Protein AF-A0A9P8L6G7-F1 (afdb_monomer_lite)

Structure (mmCIF, N/CA/C/O backbone):
data_AF-A0A9P8L6G7-F1
#
_entry.id   AF-A0A9P8L6G7-F1
#
loop_
_atom_site.group_PDB
_atom_site.id
_atom_site.type_symbol
_atom_site.label_atom_id
_atom_site.label_alt_id
_atom_site.label_comp_id
_atom_site.label_asym_id
_atom_site.label_entity_id
_atom_site.label_seq_id
_atom_site.pdbx_PDB_ins_code
_atom_site.Cartn_x
_atom_site.Cartn_y
_atom_site.Cartn_z
_atom_site.occupancy
_atom_site.B_iso_or_equiv
_atom_site.auth_seq_id
_atom_site.auth_comp_id
_atom_site.auth_asym_id
_atom_site.auth_atom_id
_atom_site.pdbx_PDB_model_num
ATOM 1 N N . MET A 1 1 ? -103.963 1.312 7.324 1.00 36.97 1 MET A N 1
ATOM 2 C CA . MET A 1 1 ? -102.546 1.542 6.967 1.00 36.97 1 MET A CA 1
ATOM 3 C C . MET A 1 1 ? -101.985 2.603 7.900 1.00 36.97 1 MET A C 1
ATOM 5 O O . MET A 1 1 ? -102.561 3.677 7.982 1.00 36.97 1 MET A O 1
ATOM 9 N N . GLY A 1 2 ? -100.971 2.253 8.694 1.00 46.62 2 GLY A N 1
ATOM 10 C CA . GLY A 1 2 ? -100.508 3.056 9.827 1.00 46.62 2 GLY A CA 1
ATOM 11 C C . GLY A 1 2 ? -99.567 4.200 9.447 1.00 46.62 2 GLY A C 1
ATOM 12 O O . GLY A 1 2 ? -98.755 4.072 8.536 1.00 46.62 2 GLY A O 1
ATOM 13 N N . ARG A 1 3 ? -99.635 5.296 10.207 1.00 38.59 3 ARG A N 1
ATOM 14 C CA . ARG A 1 3 ? -98.565 6.294 10.308 1.00 38.59 3 ARG A CA 1
ATOM 15 C C . ARG A 1 3 ? -98.260 6.487 11.789 1.00 38.59 3 ARG A C 1
ATOM 17 O O . ARG A 1 3 ? -99.018 7.130 12.502 1.00 38.59 3 ARG A O 1
ATOM 24 N N . ARG A 1 4 ? -97.184 5.850 12.258 1.00 48.31 4 ARG A N 1
ATOM 25 C CA . ARG A 1 4 ? -96.592 6.122 13.571 1.00 48.31 4 ARG A CA 1
ATOM 26 C C . ARG A 1 4 ? -95.861 7.456 13.463 1.00 48.31 4 ARG A C 1
ATOM 28 O O . ARG A 1 4 ? -94.852 7.541 12.770 1.00 48.31 4 ARG A O 1
ATOM 35 N N . THR A 1 5 ? -96.384 8.489 14.106 1.00 49.84 5 THR A N 1
ATOM 36 C CA . THR A 1 5 ? -95.676 9.753 14.314 1.00 49.84 5 THR A CA 1
ATOM 37 C C . THR A 1 5 ? -94.594 9.495 15.359 1.00 49.84 5 THR A C 1
ATOM 39 O O . THR A 1 5 ? -94.899 9.288 16.530 1.00 49.84 5 THR A O 1
ATOM 42 N N . ILE A 1 6 ? -93.334 9.415 14.931 1.00 55.31 6 ILE A N 1
ATOM 43 C CA . ILE A 1 6 ? -92.196 9.336 15.849 1.00 55.31 6 ILE A CA 1
ATOM 44 C C . ILE A 1 6 ? -91.962 10.752 16.370 1.00 55.31 6 ILE A C 1
ATOM 46 O O . ILE A 1 6 ? -91.638 11.658 15.604 1.00 55.31 6 ILE A O 1
ATOM 50 N N . GLN A 1 7 ? -92.179 10.943 17.665 1.00 48.59 7 GLN A N 1
ATOM 51 C CA . GLN A 1 7 ? -91.856 12.174 18.371 1.00 48.59 7 GLN A CA 1
ATOM 52 C C . GLN A 1 7 ? -90.335 12.182 18.585 1.00 48.59 7 GLN A C 1
ATOM 54 O O . GLN A 1 7 ? -89.812 11.386 19.358 1.00 48.59 7 GLN A O 1
ATOM 59 N N . VAL A 1 8 ? -89.615 13.001 17.817 1.00 58.97 8 VAL A N 1
ATOM 60 C CA . VAL A 1 8 ? -88.153 13.120 17.912 1.00 58.97 8 VAL A CA 1
ATOM 61 C C . VAL A 1 8 ? -87.831 14.235 18.904 1.00 58.97 8 VAL A C 1
ATOM 63 O O . VAL A 1 8 ? -88.147 15.397 18.652 1.00 58.97 8 VAL A O 1
ATOM 66 N N . GLU A 1 9 ? -87.227 13.887 20.040 1.00 61.25 9 GLU A N 1
ATOM 67 C CA . GLU A 1 9 ? -86.633 14.859 20.961 1.00 61.25 9 GLU A CA 1
ATOM 68 C C . GLU A 1 9 ? -85.362 15.437 20.330 1.00 61.25 9 GLU A C 1
ATOM 70 O O . GLU A 1 9 ? -84.394 14.724 20.062 1.00 61.25 9 GLU A O 1
ATOM 75 N N . TRP A 1 10 ? -85.361 16.741 20.063 1.00 70.69 10 TRP A N 1
ATOM 76 C CA . TRP A 1 10 ? -84.192 17.429 19.525 1.00 70.69 10 TRP A CA 1
ATOM 77 C C . TRP A 1 10 ? -83.196 17.717 20.648 1.00 70.69 10 TRP A C 1
ATOM 79 O O . TRP A 1 10 ? -83.501 18.454 21.585 1.00 70.69 10 TRP A O 1
ATOM 89 N N . LYS A 1 11 ? -81.985 17.166 20.539 1.00 72.19 11 LYS A N 1
ATOM 90 C CA . LYS A 1 11 ? -80.870 17.451 21.448 1.00 72.19 11 LYS A CA 1
ATOM 91 C C . LYS A 1 11 ? -79.890 18.410 20.773 1.00 72.19 11 LYS A C 1
ATOM 93 O O . LYS A 1 11 ? -79.403 18.126 19.682 1.00 72.19 11 LYS A O 1
ATOM 98 N N . VAL A 1 12 ? -79.577 19.529 21.426 1.00 73.31 12 VAL A N 1
ATOM 99 C CA . VAL A 1 12 ? -78.527 20.453 20.968 1.00 73.31 12 VAL A CA 1
ATOM 100 C C . VAL A 1 12 ? -77.164 19.835 21.288 1.00 73.31 12 VAL A C 1
ATOM 102 O O . VAL A 1 12 ? -76.881 19.529 22.446 1.00 73.31 12 VAL A O 1
ATOM 105 N N . VAL A 1 13 ? -76.330 19.625 20.267 1.00 74.75 13 VAL A N 1
ATOM 106 C CA . VAL A 1 13 ? -74.994 19.022 20.391 1.00 74.75 13 VAL A CA 1
ATOM 107 C C . VAL A 1 13 ? -73.951 19.861 19.658 1.00 74.75 13 VAL A C 1
ATOM 109 O O . VAL A 1 13 ? -74.255 20.505 18.655 1.00 74.75 13 VAL A O 1
ATOM 112 N N . TRP A 1 14 ? -72.713 19.843 20.149 1.00 72.69 14 TRP A N 1
ATOM 113 C CA . TRP A 1 14 ? -71.581 20.445 19.449 1.00 72.69 14 TRP A CA 1
ATOM 114 C C . TRP A 1 14 ? -71.096 19.495 18.350 1.00 72.69 14 TRP A C 1
ATOM 116 O O . TRP A 1 14 ? -70.876 18.308 18.597 1.00 72.69 14 TRP A O 1
ATOM 126 N N . CYS A 1 15 ? -70.924 20.008 17.135 1.00 75.25 15 CYS A N 1
ATOM 127 C CA . CYS A 1 15 ? -70.493 19.229 15.977 1.00 75.25 15 CYS A CA 1
ATOM 128 C C . CYS A 1 15 ? -69.288 19.874 15.289 1.00 75.25 15 CYS A C 1
ATOM 130 O O . CYS A 1 15 ? -69.154 21.098 15.267 1.00 75.25 15 CYS A O 1
ATOM 132 N N . GLN A 1 16 ? -68.435 19.046 14.689 1.00 74.38 16 GLN A N 1
ATOM 133 C CA . GLN A 1 16 ? -67.295 19.481 13.883 1.00 74.38 16 GLN A CA 1
ATOM 134 C C . GLN A 1 16 ? -67.325 18.777 12.524 1.00 74.38 16 GLN A C 1
ATOM 136 O O . GLN A 1 16 ? -67.929 17.715 12.370 1.00 74.38 16 GLN A O 1
ATOM 141 N N . GLN A 1 17 ? -66.700 19.397 11.527 1.00 73.44 17 GLN A N 1
ATOM 142 C CA . GLN A 1 17 ? -66.633 18.899 10.159 1.00 73.44 17 GLN A CA 1
ATOM 143 C C . GLN A 1 17 ? -65.167 18.729 9.761 1.00 73.44 17 GLN A C 1
ATOM 145 O O . GLN A 1 17 ? -64.373 19.656 9.922 1.00 73.44 17 GLN A O 1
ATOM 150 N N . PHE A 1 18 ? -64.824 17.574 9.192 1.00 54.09 18 PHE A N 1
ATOM 151 C CA . PHE A 1 18 ? -63.582 17.408 8.442 1.00 54.09 18 PHE A CA 1
ATOM 152 C C . PHE A 1 18 ? -63.912 17.483 6.944 1.00 54.09 18 PHE A C 1
ATOM 154 O O . PHE A 1 18 ? -64.847 16.833 6.481 1.00 54.09 18 PHE A O 1
ATOM 161 N N . PHE A 1 19 ? -63.143 18.297 6.211 1.00 57.72 19 PHE A N 1
ATOM 162 C CA . PHE A 1 19 ? -63.191 18.539 4.757 1.00 57.72 19 PHE A CA 1
ATOM 163 C C . PHE A 1 19 ? -64.305 19.460 4.223 1.00 57.72 19 PHE A C 1
ATOM 165 O O . PHE A 1 19 ? -65.484 19.334 4.546 1.00 57.72 19 PHE A O 1
ATOM 172 N N . THR A 1 20 ? -63.936 20.369 3.315 1.00 61.81 20 THR A N 1
ATOM 173 C CA . THR A 1 20 ? -64.832 21.282 2.585 1.00 61.81 20 THR A CA 1
ATOM 174 C C . THR A 1 20 ? -65.100 20.759 1.165 1.00 61.81 20 THR A C 1
ATOM 176 O O . THR A 1 20 ? -64.634 21.315 0.181 1.00 61.81 20 THR A O 1
ATOM 179 N N . GLY A 1 21 ? -65.866 19.669 1.031 1.00 66.62 21 GLY A N 1
ATOM 180 C CA . GLY A 1 21 ? -66.134 19.024 -0.271 1.00 66.62 21 GLY A CA 1
ATOM 181 C C . GLY A 1 21 ? -67.432 18.213 -0.309 1.00 66.62 21 GLY A C 1
ATOM 182 O O . GLY A 1 21 ? -68.277 18.397 0.562 1.00 66.62 21 GLY A O 1
ATOM 183 N N . VAL A 1 22 ? -67.617 17.352 -1.315 1.00 55.81 22 VAL A N 1
ATOM 184 C CA . VAL A 1 22 ? -68.776 16.439 -1.440 1.00 55.81 22 VAL A CA 1
ATOM 185 C C . VAL A 1 22 ? -68.514 15.189 -0.584 1.00 55.81 22 VAL A C 1
ATOM 187 O O . VAL A 1 22 ? -67.433 14.619 -0.678 1.00 55.81 22 VAL A O 1
ATOM 190 N N . GLY A 1 23 ? -69.463 14.790 0.276 1.00 58.91 23 GLY A N 1
ATOM 191 C CA . GLY A 1 23 ? -69.272 13.731 1.293 1.00 58.91 23 GLY A CA 1
ATOM 192 C C . GLY A 1 23 ? -69.206 14.235 2.745 1.00 58.91 23 GLY A C 1
ATOM 193 O O . GLY A 1 23 ? -68.555 13.625 3.592 1.00 58.91 23 GLY A O 1
ATOM 194 N N . ARG A 1 24 ? -69.855 15.371 3.038 1.00 65.38 24 ARG A N 1
ATOM 195 C CA . ARG A 1 24 ? -69.839 16.011 4.363 1.00 65.38 24 ARG A CA 1
ATOM 196 C C . ARG A 1 24 ? -70.663 15.208 5.356 1.00 65.38 24 ARG A C 1
ATOM 198 O O . ARG A 1 24 ? -71.853 14.996 5.139 1.00 65.38 24 ARG A O 1
ATOM 205 N N . HIS A 1 25 ? -70.038 14.851 6.467 1.00 63.41 25 HIS A N 1
ATOM 206 C CA . HIS A 1 25 ? -70.710 14.236 7.599 1.00 63.41 25 HIS A CA 1
ATOM 207 C C . HIS A 1 25 ? -70.396 15.058 8.845 1.00 63.41 25 HIS A C 1
ATOM 209 O O . HIS A 1 25 ? -69.232 15.334 9.139 1.00 63.41 25 HIS A O 1
ATOM 215 N N . PHE A 1 26 ? -71.445 15.472 9.551 1.00 72.19 26 PHE A N 1
ATOM 216 C CA . PHE A 1 26 ? -71.321 16.060 10.877 1.00 72.19 26 PHE A CA 1
ATOM 217 C C . PHE A 1 26 ? -71.316 14.928 11.892 1.00 72.19 26 PHE A C 1
ATOM 219 O O . PHE A 1 26 ? -72.164 14.037 11.831 1.00 72.19 26 PHE A O 1
ATOM 226 N N . PHE A 1 27 ? -70.379 14.969 12.827 1.00 76.19 27 PHE A N 1
ATOM 227 C CA . PHE A 1 27 ? -70.360 14.052 13.957 1.00 76.19 27 PHE A CA 1
ATOM 228 C C . PHE A 1 27 ? -70.359 14.843 15.263 1.00 76.19 27 PHE A C 1
ATOM 230 O O . PHE A 1 27 ? -69.850 15.966 15.337 1.00 76.19 27 PHE A O 1
ATOM 237 N N . GLU A 1 28 ? -70.985 14.260 16.283 1.00 77.69 28 GLU A N 1
ATOM 238 C CA . GLU A 1 28 ? -71.052 14.824 17.630 1.00 77.69 28 GLU A CA 1
ATOM 239 C C . GLU A 1 28 ? -69.651 14.803 18.251 1.00 77.69 28 GLU A C 1
ATOM 241 O O . GLU A 1 28 ? -69.041 13.744 18.418 1.00 77.69 28 GLU A O 1
ATOM 246 N N . VAL A 1 29 ? -69.138 15.981 18.606 1.00 72.19 29 VAL A N 1
ATOM 247 C CA . VAL A 1 29 ? -67.891 16.101 19.358 1.00 72.19 29 VAL A CA 1
ATOM 248 C C . VAL A 1 29 ? -68.247 16.018 20.831 1.00 72.19 29 VAL A C 1
ATOM 250 O O . VAL A 1 29 ? -68.750 16.971 21.428 1.00 72.19 29 VAL A O 1
ATOM 253 N N . ARG A 1 30 ? -67.979 14.863 21.443 1.00 67.75 30 ARG A N 1
ATOM 254 C CA . ARG A 1 30 ? -67.968 14.767 22.901 1.00 67.75 30 ARG A CA 1
ATOM 255 C C . ARG A 1 30 ? -66.809 15.622 23.392 1.00 67.75 30 ARG A C 1
ATOM 257 O O . ARG A 1 30 ? -65.658 15.317 23.089 1.00 67.75 30 ARG A O 1
ATOM 264 N N . GLN A 1 31 ? -67.094 16.681 24.147 1.00 58.78 31 GLN A N 1
ATOM 265 C CA . GLN A 1 31 ? -66.057 17.280 24.975 1.00 58.78 31 GLN A CA 1
ATOM 266 C C . GLN A 1 31 ? -65.580 16.175 25.908 1.00 58.78 31 GLN A C 1
ATOM 268 O O . GLN A 1 31 ? -66.333 15.700 26.761 1.00 58.78 31 GLN A O 1
ATOM 273 N N . THR A 1 32 ? -64.346 15.719 25.714 1.00 51.53 32 THR A N 1
ATOM 274 C CA . THR A 1 32 ? -63.638 15.004 26.761 1.00 51.53 32 THR A CA 1
ATOM 275 C C . THR A 1 32 ? -63.631 15.981 27.920 1.00 51.53 32 THR A C 1
ATOM 277 O O . THR A 1 32 ? -62.893 16.964 27.884 1.00 51.53 32 THR A O 1
ATOM 280 N N . ASN A 1 33 ? -64.504 15.767 28.911 1.00 51.62 33 ASN A N 1
ATOM 281 C CA . ASN A 1 33 ? -64.255 16.294 30.239 1.00 51.62 33 ASN A CA 1
ATOM 282 C C . ASN A 1 33 ? -62.834 15.836 30.517 1.00 51.62 33 ASN A C 1
ATOM 284 O O . ASN A 1 33 ? -62.595 14.637 30.675 1.00 51.62 33 ASN A O 1
ATOM 288 N N . GLN A 1 34 ? -61.889 16.769 30.440 1.00 45.84 34 GLN A N 1
ATOM 289 C CA . GLN A 1 34 ? -60.553 16.559 30.935 1.00 45.84 34 GLN A CA 1
ATOM 290 C C . GLN A 1 34 ? -60.757 16.367 32.433 1.00 45.84 34 GLN A C 1
ATOM 292 O O . GLN A 1 34 ? -60.656 17.297 33.222 1.00 45.84 34 GLN A O 1
ATOM 297 N N . GLN A 1 35 ? -61.108 15.144 32.833 1.00 44.78 35 GLN A N 1
ATOM 298 C CA . GLN A 1 35 ? -60.628 14.621 34.083 1.00 44.78 35 GLN A CA 1
ATOM 299 C C . GLN A 1 35 ? -59.124 14.630 33.883 1.00 44.78 35 GLN A C 1
ATOM 301 O O . GLN A 1 35 ? -58.544 13.722 33.289 1.00 44.78 35 GLN A O 1
ATOM 306 N N . THR A 1 36 ? -58.519 15.751 34.260 1.00 43.56 36 THR A N 1
ATOM 307 C CA . THR A 1 36 ? -57.105 15.862 34.535 1.00 43.56 36 THR A CA 1
ATOM 308 C C . THR A 1 36 ? -56.853 14.791 35.578 1.00 43.56 36 THR A C 1
ATOM 310 O O . THR A 1 36 ? -57.027 15.003 36.775 1.00 43.56 36 THR A O 1
ATOM 313 N N . ILE A 1 37 ? -56.515 13.589 35.114 1.00 50.50 37 ILE A N 1
ATOM 314 C CA . ILE A 1 37 ? -55.799 12.634 35.933 1.00 50.50 37 ILE A CA 1
ATOM 315 C C . ILE A 1 37 ? -54.531 13.405 36.271 1.00 50.50 37 ILE A C 1
ATOM 317 O O . ILE A 1 37 ? -53.667 13.601 35.415 1.00 50.50 37 ILE A O 1
ATOM 321 N N . GLN A 1 38 ? -54.493 13.973 37.475 1.00 48.88 38 GLN A N 1
ATOM 322 C CA . GLN A 1 38 ? -53.310 14.606 38.029 1.00 48.88 38 GLN A CA 1
ATOM 323 C C . GLN A 1 38 ? -52.311 13.480 38.259 1.00 48.88 38 GLN A C 1
ATOM 325 O O . GLN A 1 38 ? -52.205 12.919 39.345 1.00 48.88 38 GLN A O 1
ATOM 330 N N . ILE A 1 39 ? -51.626 13.087 37.189 1.00 52.50 39 ILE A N 1
ATOM 331 C CA . ILE A 1 39 ? -50.420 12.290 37.295 1.00 52.50 39 ILE A CA 1
ATOM 332 C C . ILE A 1 39 ? -49.435 13.204 38.033 1.00 52.50 39 ILE A C 1
ATOM 334 O O . ILE A 1 39 ? -49.206 14.327 37.568 1.00 52.50 39 ILE A O 1
ATOM 338 N N . PRO A 1 40 ? -48.908 12.799 39.201 1.00 58.53 40 PRO A N 1
ATOM 339 C CA . PRO A 1 40 ? -47.944 13.609 39.930 1.00 58.53 40 PRO A CA 1
ATOM 340 C C . PRO A 1 40 ? -46.809 14.021 38.987 1.00 58.53 40 PRO A C 1
ATOM 342 O O . PRO A 1 40 ? -46.295 13.184 38.247 1.00 58.53 40 PRO A O 1
ATOM 345 N N . ALA A 1 41 ? -46.398 15.292 39.005 1.00 59.25 41 ALA A N 1
ATOM 346 C CA . ALA A 1 41 ? -45.335 15.802 38.126 1.00 59.25 41 ALA A CA 1
ATOM 347 C C . ALA A 1 41 ? -44.042 14.954 38.193 1.00 59.25 41 ALA A C 1
ATOM 349 O O . ALA A 1 41 ? -43.312 14.827 37.209 1.00 59.25 41 ALA A O 1
ATOM 350 N N . ASP A 1 42 ? -43.804 14.306 39.336 1.00 65.69 42 ASP A N 1
ATOM 351 C CA . ASP A 1 42 ? -42.709 13.364 39.573 1.00 65.69 42 ASP A CA 1
ATOM 352 C C . ASP A 1 42 ? -42.817 12.092 38.699 1.00 65.69 42 ASP A C 1
ATOM 354 O O . ASP A 1 42 ? -41.826 11.613 38.155 1.00 65.69 42 ASP A O 1
ATOM 358 N N . THR A 1 43 ? -44.022 11.567 38.454 1.00 66.50 43 THR A N 1
ATOM 359 C CA . THR A 1 43 ? -44.222 10.367 37.621 1.00 66.50 43 THR A CA 1
ATOM 360 C C . THR A 1 43 ? -43.955 10.649 36.144 1.00 66.50 43 THR A C 1
ATOM 362 O O . THR A 1 43 ? -43.295 9.855 35.476 1.00 66.50 43 THR A O 1
ATOM 365 N N . THR A 1 44 ? -44.397 11.801 35.637 1.00 72.81 44 THR A N 1
ATOM 366 C CA . THR A 1 44 ? -44.143 12.234 34.253 1.00 72.81 44 THR A CA 1
ATOM 367 C C . THR A 1 44 ? -42.656 12.495 34.021 1.00 72.81 44 THR A C 1
ATOM 369 O O . THR A 1 44 ? -42.106 12.088 33.000 1.00 72.81 44 THR A O 1
ATOM 372 N N . THR A 1 45 ? -41.981 13.102 35.001 1.00 75.75 45 THR A N 1
ATOM 373 C CA . THR A 1 45 ? -40.534 13.366 34.947 1.00 75.75 45 THR A CA 1
ATOM 374 C C . THR A 1 45 ? -39.730 12.065 34.956 1.00 75.75 45 THR A C 1
ATOM 376 O O . THR A 1 45 ? -38.829 11.896 34.136 1.00 75.75 45 THR A O 1
ATOM 379 N N . ARG A 1 46 ? -40.098 11.096 35.806 1.00 78.81 46 ARG A N 1
ATOM 380 C CA . ARG A 1 46 ? -39.472 9.762 35.831 1.00 78.81 46 ARG A CA 1
ATOM 381 C C . ARG A 1 46 ? -39.683 8.994 34.528 1.00 78.81 46 ARG A C 1
ATOM 383 O O . ARG A 1 46 ? -38.745 8.372 34.040 1.00 78.81 46 ARG A O 1
ATOM 390 N N . LEU A 1 47 ? -40.883 9.051 33.944 1.00 82.56 47 LEU A N 1
ATOM 391 C CA . LEU A 1 47 ? -41.165 8.422 32.650 1.00 82.56 47 LEU A CA 1
ATOM 392 C C . LEU A 1 47 ? -40.341 9.057 31.525 1.00 82.56 47 LEU A C 1
ATOM 394 O O . LEU A 1 47 ? -39.739 8.331 30.739 1.00 82.56 47 LEU A O 1
ATOM 398 N N . LEU A 1 48 ? -40.246 10.389 31.483 1.00 82.88 48 LEU A N 1
ATOM 399 C CA . LEU A 1 48 ? -39.401 11.091 30.515 1.00 82.88 48 LEU A CA 1
ATOM 400 C C . LEU A 1 48 ? -37.926 10.717 30.675 1.00 82.88 48 LEU A C 1
ATOM 402 O O . LEU A 1 48 ? -37.280 10.412 29.677 1.00 82.88 48 LEU A O 1
ATOM 406 N N . GLN A 1 49 ? -37.397 10.676 31.900 1.00 83.19 49 GLN A N 1
ATOM 407 C CA . GLN A 1 49 ? -36.019 10.238 32.158 1.00 83.19 49 GLN A CA 1
ATOM 408 C C . GLN A 1 49 ? -35.777 8.792 31.712 1.00 83.19 49 GLN A C 1
ATOM 410 O O . GLN A 1 49 ? -34.725 8.483 31.156 1.00 83.19 49 GLN A O 1
ATOM 415 N N . LEU A 1 50 ? -36.752 7.904 31.920 1.00 86.31 50 LEU A N 1
ATOM 416 C CA . LEU A 1 50 ? -36.651 6.507 31.508 1.00 86.31 50 LEU A CA 1
ATOM 417 C C . LEU A 1 50 ? -36.666 6.363 29.980 1.00 86.31 50 LEU A C 1
ATOM 419 O O . LEU A 1 50 ? -35.886 5.585 29.438 1.00 86.31 50 LEU A O 1
ATOM 423 N N . VAL A 1 51 ? -37.498 7.149 29.289 1.00 86.94 51 VAL A N 1
ATOM 424 C CA . VAL A 1 51 ? -37.534 7.207 27.820 1.00 86.94 51 VAL A CA 1
ATOM 425 C C . VAL A 1 51 ? -36.224 7.757 27.262 1.00 86.94 51 VAL A C 1
ATOM 427 O O . VAL A 1 51 ? -35.663 7.129 26.371 1.00 86.94 51 VAL A O 1
ATOM 430 N N . HIS A 1 52 ? -35.695 8.860 27.804 1.00 84.94 52 HIS A N 1
ATOM 431 C CA . HIS A 1 52 ? -34.400 9.404 27.372 1.00 84.94 52 HIS A CA 1
ATOM 432 C C . HIS A 1 52 ? -33.288 8.375 27.567 1.00 84.94 52 HIS A C 1
ATOM 434 O O . HIS A 1 52 ? -32.577 8.064 26.623 1.00 84.94 52 HIS A O 1
ATOM 440 N N . ARG A 1 53 ? -33.230 7.722 28.734 1.00 85.75 53 ARG A N 1
ATOM 441 C CA . ARG A 1 53 ? -32.252 6.658 28.989 1.00 85.75 53 ARG A CA 1
ATOM 442 C C . ARG A 1 53 ? -32.368 5.498 27.996 1.00 85.75 53 ARG A C 1
ATOM 444 O O . ARG A 1 53 ? -31.352 4.941 27.594 1.00 85.75 53 ARG A O 1
ATOM 451 N N . GLN A 1 54 ? -33.585 5.112 27.611 1.00 82.62 54 GLN A N 1
ATOM 452 C CA . GLN A 1 54 ? -33.803 4.068 26.604 1.00 82.62 54 GLN A CA 1
ATOM 453 C C . GLN A 1 54 ? -33.422 4.522 25.192 1.00 82.62 54 GLN A C 1
ATOM 455 O O . GLN A 1 54 ? -32.926 3.704 24.418 1.00 82.62 54 GLN A O 1
ATOM 460 N N . LEU A 1 55 ? -33.653 5.791 24.850 1.00 83.19 55 LEU A N 1
ATOM 461 C CA . LEU A 1 55 ? -33.226 6.372 23.580 1.00 83.19 55 LEU A CA 1
ATOM 462 C C . LEU A 1 55 ? -31.701 6.439 23.511 1.00 83.19 55 LEU A C 1
ATOM 464 O O . LEU A 1 55 ? -31.153 5.888 22.566 1.00 83.19 55 LEU A O 1
ATOM 468 N N . ASP A 1 56 ? -31.032 6.947 24.547 1.00 86.19 56 ASP A N 1
ATOM 469 C CA . ASP A 1 56 ? -29.567 7.000 24.635 1.00 86.19 56 ASP A CA 1
ATOM 470 C C . ASP A 1 56 ? -28.954 5.597 24.517 1.00 86.19 56 ASP A C 1
ATOM 472 O O . ASP A 1 56 ? -27.984 5.383 23.796 1.00 86.19 56 ASP A O 1
ATOM 476 N N . GLN A 1 57 ? -29.539 4.601 25.196 1.00 81.50 57 GLN A N 1
ATOM 477 C CA . GLN A 1 57 ? -29.099 3.207 25.092 1.00 81.50 57 GLN A CA 1
ATOM 478 C C . GLN A 1 57 ? -29.282 2.648 23.679 1.00 81.50 57 GLN A C 1
ATOM 480 O O . GLN A 1 57 ? -28.388 1.978 23.165 1.00 81.50 57 GLN A O 1
ATOM 485 N N . LYS A 1 58 ? -30.428 2.908 23.040 1.00 80.81 58 LYS A N 1
ATOM 486 C CA . LYS A 1 58 ? -30.684 2.461 21.667 1.00 80.81 58 LYS A CA 1
ATOM 487 C C . LYS A 1 58 ? -29.779 3.163 20.666 1.00 80.81 58 LYS A C 1
ATOM 489 O O . LYS A 1 58 ? -29.289 2.499 19.763 1.00 80.81 58 LYS A O 1
ATOM 494 N N . GLU A 1 59 ? -29.551 4.458 20.827 1.00 80.31 59 GLU A N 1
ATOM 495 C CA . GLU A 1 59 ? -28.657 5.248 19.989 1.00 80.31 59 GLU A CA 1
ATOM 496 C C . GLU A 1 59 ? -27.224 4.739 20.111 1.00 80.31 59 GLU A C 1
ATOM 498 O O . GLU A 1 59 ? -26.590 4.477 19.096 1.00 80.31 59 GLU A O 1
ATOM 503 N N . LYS A 1 60 ? -26.766 4.439 21.330 1.00 79.50 60 LYS A N 1
ATOM 504 C CA . LYS A 1 60 ? -25.456 3.826 21.565 1.00 79.50 60 LYS A CA 1
ATOM 505 C C . LYS A 1 60 ? -25.319 2.458 20.891 1.00 79.50 60 LYS A C 1
ATOM 507 O O . LYS A 1 60 ? -24.333 2.216 20.208 1.00 79.50 60 LYS A O 1
ATOM 512 N N . ILE A 1 61 ? -26.341 1.604 20.990 1.00 76.56 61 ILE A N 1
ATOM 513 C CA . ILE A 1 61 ? -26.371 0.301 20.301 1.00 76.56 61 ILE A CA 1
ATOM 514 C C . ILE A 1 61 ? -26.396 0.478 18.775 1.00 76.56 61 ILE A C 1
ATOM 516 O O . ILE A 1 61 ? -25.788 -0.309 18.055 1.00 76.56 61 ILE A O 1
ATOM 520 N N . ILE A 1 62 ? -27.128 1.466 18.254 1.00 73.69 62 ILE A N 1
ATOM 521 C CA . ILE A 1 62 ? -27.168 1.766 16.815 1.00 73.69 62 ILE A CA 1
ATOM 522 C C . ILE A 1 62 ? -25.798 2.250 16.343 1.00 73.69 62 ILE A C 1
ATOM 524 O O . ILE A 1 62 ? -25.341 1.811 15.293 1.00 73.69 62 ILE A O 1
ATOM 528 N N . GLU A 1 63 ? -25.138 3.103 17.118 1.00 71.69 63 GLU A N 1
ATOM 529 C CA . GLU A 1 63 ? -23.813 3.628 16.810 1.00 71.69 63 GLU A CA 1
ATOM 530 C C . GLU A 1 63 ? -22.756 2.515 16.833 1.00 71.69 63 GLU A C 1
ATOM 532 O O . GLU A 1 63 ? -22.031 2.334 15.858 1.00 71.69 63 GLU A O 1
ATOM 537 N N . GLU A 1 64 ? -22.761 1.662 17.861 1.00 71.88 64 GLU A N 1
ATOM 538 C CA . GLU A 1 64 ? -21.924 0.454 17.931 1.00 71.88 64 GLU A CA 1
ATOM 539 C C . GLU A 1 64 ? -22.179 -0.482 16.733 1.00 71.88 64 GLU A C 1
ATOM 541 O O . GLU A 1 64 ? -21.251 -1.014 16.122 1.00 71.88 64 GLU A O 1
ATOM 546 N N . LYS A 1 65 ? -23.447 -0.650 16.330 1.00 66.56 65 LYS A N 1
ATOM 547 C CA . LYS A 1 65 ? -23.817 -1.433 15.140 1.00 66.56 65 LYS A CA 1
ATOM 548 C C . LYS A 1 65 ? -23.366 -0.791 13.829 1.00 66.56 65 LYS A C 1
ATOM 550 O O . LYS A 1 65 ? -23.119 -1.531 12.883 1.00 66.56 65 LYS A O 1
ATOM 555 N N . ARG A 1 66 ? -23.290 0.542 13.751 1.00 64.75 66 ARG A N 1
ATOM 556 C CA . ARG A 1 66 ? -22.818 1.286 12.569 1.00 64.75 66 ARG A CA 1
ATOM 557 C C . ARG A 1 66 ? -21.300 1.245 12.427 1.00 64.75 66 ARG A C 1
ATOM 559 O O . ARG A 1 66 ? -20.811 1.268 11.293 1.00 64.75 66 ARG A O 1
ATOM 566 N N . GLN A 1 67 ? -20.586 1.195 13.551 1.00 64.56 67 GLN A N 1
ATOM 567 C CA . GLN A 1 67 ? -19.125 1.115 13.613 1.00 64.56 67 GLN A CA 1
ATOM 568 C C . GLN A 1 67 ? -18.602 -0.255 13.171 1.00 64.56 67 GLN A C 1
ATOM 570 O O . GLN A 1 67 ? -17.623 -0.317 12.428 1.00 64.56 67 GLN A O 1
ATOM 575 N N . ALA A 1 68 ? -19.298 -1.336 13.532 1.00 73.44 68 ALA A N 1
ATOM 576 C CA . ALA A 1 68 ? -18.980 -2.675 13.048 1.00 73.44 68 ALA A CA 1
ATOM 577 C C . ALA A 1 68 ? -19.396 -2.867 11.579 1.00 73.44 68 ALA A C 1
ATOM 579 O O . ALA A 1 68 ? -20.495 -2.484 11.167 1.00 73.44 68 ALA A O 1
ATOM 580 N N . ILE A 1 69 ? -18.534 -3.499 10.784 1.00 68.19 69 ILE A N 1
ATOM 581 C CA . ILE A 1 69 ? -18.889 -3.983 9.445 1.00 68.19 69 ILE A CA 1
ATOM 582 C C . ILE A 1 69 ? -19.746 -5.245 9.616 1.00 68.19 69 ILE A C 1
ATOM 584 O O . ILE A 1 69 ? -19.395 -6.141 10.385 1.00 68.19 69 ILE A O 1
ATOM 588 N N . ARG A 1 70 ? -20.908 -5.284 8.961 1.00 64.19 70 ARG A N 1
ATOM 589 C CA . ARG A 1 70 ? -21.870 -6.391 9.031 1.00 64.19 70 ARG A CA 1
ATOM 590 C C . ARG A 1 70 ? -22.354 -6.732 7.638 1.00 64.19 70 ARG A C 1
ATOM 592 O O . ARG A 1 70 ? -22.541 -5.823 6.830 1.00 64.19 70 ARG A O 1
ATOM 599 N N . ASP A 1 71 ? -22.634 -8.008 7.425 1.00 62.28 71 ASP A N 1
ATOM 600 C CA . ASP A 1 71 ? -23.376 -8.457 6.260 1.00 62.28 71 ASP A CA 1
ATOM 601 C C . ASP A 1 71 ? -24.857 -8.085 6.421 1.00 62.28 71 ASP A C 1
ATOM 603 O O . ASP A 1 71 ? -25.587 -8.659 7.238 1.00 62.28 71 ASP A O 1
ATOM 607 N N . SER A 1 72 ? -25.300 -7.034 5.726 1.00 57.62 72 SER A N 1
ATOM 608 C CA . SER A 1 72 ? -26.721 -6.722 5.617 1.00 57.62 72 SER A CA 1
ATOM 609 C C . SER A 1 72 ? -27.281 -7.470 4.412 1.00 57.62 72 SER A C 1
ATOM 611 O O . SER A 1 72 ? -27.079 -7.096 3.264 1.00 57.62 72 SER A O 1
ATOM 613 N N . ASN A 1 73 ? -28.097 -8.489 4.678 1.00 53.22 73 ASN A N 1
ATOM 614 C CA . ASN A 1 73 ? -28.882 -9.192 3.656 1.00 53.22 73 ASN A CA 1
ATOM 615 C C . ASN A 1 73 ? -30.011 -8.309 3.052 1.00 53.22 73 ASN A C 1
ATOM 617 O O . ASN A 1 73 ? -30.985 -8.816 2.493 1.00 53.22 73 ASN A O 1
ATOM 621 N N . ASP A 1 74 ? -29.927 -6.982 3.216 1.00 54.56 74 ASP A N 1
ATOM 622 C CA . ASP A 1 74 ? -30.843 -6.018 2.620 1.00 54.56 74 ASP A CA 1
ATOM 623 C C . ASP A 1 74 ? -30.438 -5.819 1.154 1.00 54.56 74 ASP A C 1
ATOM 625 O O . ASP A 1 74 ? -29.447 -5.171 0.818 1.00 54.56 74 ASP A O 1
ATOM 629 N N . SER A 1 75 ? -31.261 -6.390 0.271 1.00 49.38 75 SER A N 1
ATOM 630 C CA . SER A 1 75 ? -31.149 -6.434 -1.197 1.00 49.38 75 SER A CA 1
ATOM 631 C C . SER A 1 75 ? -30.841 -5.097 -1.897 1.00 49.38 75 SER A C 1
ATOM 633 O O . SER A 1 75 ? -30.590 -5.091 -3.102 1.00 49.38 75 SER A O 1
ATOM 635 N N . THR A 1 76 ? -30.903 -3.965 -1.199 1.00 52.62 76 THR A N 1
ATOM 636 C CA . THR A 1 76 ? -30.654 -2.626 -1.742 1.00 52.62 76 THR A CA 1
ATOM 637 C C . THR A 1 76 ? -29.188 -2.186 -1.727 1.00 52.62 76 THR A C 1
ATOM 639 O O . THR A 1 76 ? -28.875 -1.224 -2.425 1.00 52.62 76 THR A O 1
ATOM 642 N N . GLU A 1 77 ? -28.292 -2.853 -0.987 1.00 50.50 77 GLU A N 1
ATOM 643 C CA . GLU A 1 77 ? -26.896 -2.393 -0.808 1.00 50.50 77 GLU A CA 1
ATOM 644 C C . GLU A 1 77 ? -25.809 -3.354 -1.313 1.00 50.50 77 GLU A C 1
ATOM 646 O O . GLU A 1 77 ? -24.640 -2.967 -1.394 1.00 50.50 77 GLU A O 1
ATOM 651 N N . VAL A 1 78 ? -26.154 -4.581 -1.707 1.00 54.91 78 VAL A N 1
ATOM 652 C CA . VAL A 1 78 ? -25.140 -5.565 -2.099 1.00 54.91 78 VAL A CA 1
ATOM 653 C C . VAL A 1 78 ? -24.648 -5.281 -3.518 1.00 54.91 78 VAL A C 1
ATOM 655 O O . VAL A 1 78 ? -25.254 -5.659 -4.523 1.00 54.91 78 VAL A O 1
ATOM 658 N N . SER A 1 79 ? -23.538 -4.551 -3.624 1.00 63.22 79 SER A N 1
ATOM 659 C CA . SER A 1 79 ? -22.850 -4.413 -4.903 1.00 63.22 79 SER A CA 1
ATOM 660 C C . SER A 1 79 ? -22.317 -5.789 -5.323 1.00 63.22 79 SER A C 1
ATOM 662 O O . SER A 1 79 ? -21.591 -6.423 -4.563 1.00 63.22 79 SER A O 1
ATOM 664 N N . SER A 1 80 ? -22.623 -6.232 -6.547 1.00 65.62 80 SER A N 1
ATOM 665 C CA . SER A 1 80 ? -22.121 -7.509 -7.108 1.00 65.62 80 SER A CA 1
ATOM 666 C C . SER A 1 80 ? -20.598 -7.690 -7.016 1.00 65.62 80 SER A C 1
ATOM 668 O O . SER A 1 80 ? -20.084 -8.802 -7.091 1.00 65.62 80 SER A O 1
ATOM 670 N N . TRP A 1 81 ? -19.866 -6.585 -6.865 1.00 64.81 81 TRP A N 1
ATOM 671 C CA . TRP A 1 81 ? -18.432 -6.585 -6.644 1.00 64.81 81 TRP A CA 1
ATOM 672 C C . TRP A 1 81 ? -18.053 -6.995 -5.215 1.00 64.81 81 TRP A C 1
ATOM 674 O O . TRP A 1 81 ? -17.148 -7.804 -5.073 1.00 64.81 81 TRP A O 1
ATOM 684 N N . LEU A 1 82 ? -18.769 -6.528 -4.185 1.00 68.94 82 LEU A N 1
ATOM 685 C CA . LEU A 1 82 ? -18.532 -6.929 -2.789 1.00 68.94 82 LEU A CA 1
ATOM 686 C C . LEU A 1 82 ? -18.826 -8.417 -2.553 1.00 68.94 82 LEU A C 1
ATOM 688 O O . LEU A 1 82 ? -18.097 -9.063 -1.806 1.00 68.94 82 LEU A O 1
ATOM 692 N N . ASP A 1 83 ? -19.834 -8.971 -3.232 1.00 72.31 83 ASP A N 1
ATOM 693 C CA . ASP A 1 83 ? -20.090 -10.419 -3.229 1.00 72.31 83 ASP A CA 1
ATOM 694 C C . ASP A 1 83 ? -18.944 -11.194 -3.876 1.00 72.31 83 ASP A C 1
ATOM 696 O O . ASP A 1 83 ? -18.545 -12.260 -3.410 1.00 72.31 83 ASP A O 1
ATOM 700 N N . ARG A 1 84 ? -18.396 -10.655 -4.968 1.00 70.94 84 ARG A N 1
ATOM 701 C CA . ARG A 1 84 ? -17.300 -11.294 -5.692 1.00 70.94 84 ARG A CA 1
ATOM 702 C C . ARG A 1 84 ? -15.980 -11.222 -4.932 1.00 70.94 84 ARG A C 1
ATOM 704 O O . ARG A 1 84 ? -15.191 -12.148 -5.053 1.00 70.94 84 ARG A O 1
ATOM 711 N N . THR A 1 85 ? -15.728 -10.148 -4.190 1.00 70.94 85 THR A N 1
ATOM 712 C CA . THR A 1 85 ? -14.514 -10.003 -3.377 1.00 70.94 85 THR A CA 1
ATOM 713 C C . THR A 1 85 ? -14.664 -10.585 -1.973 1.00 70.94 85 THR A C 1
ATOM 715 O O . THR A 1 85 ? -13.685 -10.637 -1.240 1.00 70.94 85 THR A O 1
ATOM 718 N N . GLN A 1 86 ? -15.877 -10.987 -1.573 1.00 71.31 86 GLN A N 1
ATOM 719 C CA . GLN A 1 86 ? -16.208 -11.496 -0.233 1.00 71.31 86 GLN A CA 1
ATOM 720 C C . GLN A 1 86 ? -15.804 -10.552 0.918 1.00 71.31 86 GLN A C 1
ATOM 722 O O . GLN A 1 86 ? -15.796 -10.946 2.084 1.00 71.31 86 GLN A O 1
ATOM 727 N N . TRP A 1 87 ? -15.521 -9.276 0.634 1.00 73.00 87 TRP A N 1
ATOM 728 C CA . TRP A 1 87 ? -14.987 -8.321 1.614 1.00 73.00 87 TRP A CA 1
ATOM 729 C C . TRP A 1 87 ? -15.885 -8.137 2.832 1.00 73.00 87 TRP A C 1
ATOM 731 O O . TRP A 1 87 ? -15.392 -7.968 3.943 1.00 73.00 87 TRP A O 1
ATOM 741 N N . ILE A 1 88 ? -17.203 -8.201 2.638 1.00 72.94 88 ILE A N 1
ATOM 742 C CA . ILE A 1 88 ? -18.175 -8.094 3.730 1.00 72.94 88 ILE A CA 1
ATOM 743 C C . ILE A 1 88 ? -17.967 -9.222 4.744 1.00 72.94 88 ILE A C 1
ATOM 745 O O . ILE A 1 88 ? -17.952 -8.962 5.943 1.00 72.94 88 ILE A O 1
ATOM 749 N N . ARG A 1 89 ? -17.745 -10.449 4.262 1.00 71.62 89 ARG A N 1
ATOM 750 C CA . ARG A 1 89 ? -17.492 -11.629 5.091 1.00 71.62 89 ARG A CA 1
ATOM 751 C C . ARG A 1 89 ? -16.134 -11.552 5.782 1.00 71.62 89 ARG A C 1
ATOM 753 O O . ARG A 1 89 ? -16.023 -11.888 6.954 1.00 71.62 89 ARG A O 1
ATOM 760 N N . HIS A 1 90 ? -15.108 -11.093 5.070 1.00 69.12 90 HIS A N 1
ATOM 761 C CA . HIS A 1 90 ? -13.751 -11.010 5.608 1.00 69.12 90 HIS A CA 1
ATOM 762 C C . HIS A 1 90 ? -13.554 -9.877 6.625 1.00 69.12 90 HIS A C 1
ATOM 764 O O . HIS A 1 90 ? -12.728 -9.990 7.529 1.00 69.12 90 HIS A O 1
ATOM 770 N N . LEU A 1 91 ? -14.319 -8.794 6.496 1.00 76.25 91 LEU A N 1
ATOM 771 C CA . LEU A 1 91 ? -14.285 -7.653 7.408 1.00 76.25 91 LEU A CA 1
ATOM 772 C C . LEU A 1 91 ? -15.387 -7.718 8.474 1.00 76.25 91 LEU A C 1
ATOM 774 O O . LEU A 1 91 ? -15.492 -6.802 9.291 1.00 76.25 91 LEU A O 1
ATOM 778 N N . GLU A 1 92 ? -16.218 -8.763 8.482 1.00 78.12 92 GLU A N 1
ATOM 779 C CA . GLU A 1 92 ? -17.335 -8.875 9.415 1.00 78.12 92 GLU A CA 1
ATOM 780 C C . GLU A 1 92 ? -16.844 -8.810 10.869 1.00 78.12 92 GLU A C 1
ATOM 782 O O . GLU A 1 92 ? -15.912 -9.500 11.280 1.00 78.12 92 GLU A O 1
ATOM 787 N N . GLY A 1 93 ? -17.468 -7.940 11.664 1.00 75.31 93 GLY A N 1
ATOM 788 C CA . GLY A 1 93 ? -17.097 -7.735 13.064 1.00 75.31 93 GLY A CA 1
ATOM 789 C C . GLY A 1 93 ? -15.878 -6.834 13.281 1.00 75.31 93 GLY A C 1
ATOM 790 O O . GLY A 1 93 ? -15.620 -6.466 14.427 1.00 75.31 93 GLY A O 1
ATOM 791 N N . GLN A 1 94 ? -15.178 -6.413 12.221 1.00 78.06 94 GLN A N 1
ATOM 792 C CA . GLN A 1 94 ? -14.122 -5.406 12.321 1.00 78.06 94 GLN A CA 1
ATOM 793 C C . GLN A 1 94 ? -14.714 -4.005 12.493 1.00 78.06 94 GLN A C 1
ATOM 795 O O . GLN A 1 94 ? -15.749 -3.652 11.913 1.00 78.06 94 GLN A O 1
ATOM 800 N N . ASP A 1 95 ? -14.029 -3.184 13.286 1.00 81.12 95 ASP A N 1
ATOM 801 C CA . ASP A 1 95 ? -14.364 -1.773 13.447 1.00 81.12 95 ASP A CA 1
ATOM 802 C C . ASP A 1 95 ? -13.843 -0.954 12.254 1.00 81.12 95 ASP A C 1
ATOM 804 O O . ASP A 1 95 ? -12.647 -0.957 11.939 1.00 81.12 95 ASP A O 1
ATOM 808 N N . LYS A 1 96 ? -14.740 -0.197 11.610 1.00 78.56 96 LYS A N 1
ATOM 809 C CA . LYS A 1 96 ? -14.419 0.632 10.435 1.00 78.56 96 LYS A CA 1
ATOM 810 C C . LYS A 1 96 ? -13.309 1.635 10.719 1.00 78.56 96 LYS A C 1
ATOM 81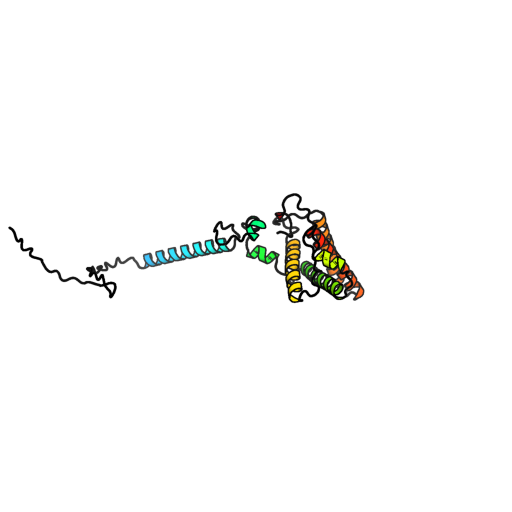2 O O . LYS A 1 96 ? -12.451 1.855 9.865 1.00 78.56 96 LYS A O 1
ATOM 817 N N . ALA A 1 97 ? -13.319 2.256 11.900 1.00 82.06 97 ALA A N 1
ATOM 818 C CA . ALA A 1 97 ? -12.317 3.256 12.251 1.00 82.06 97 ALA A CA 1
ATOM 819 C C . ALA A 1 97 ? -10.932 2.619 12.434 1.00 82.06 97 ALA A C 1
ATOM 821 O O . ALA A 1 97 ? -9.920 3.226 12.083 1.00 82.06 97 ALA A O 1
ATOM 822 N N . THR A 1 98 ? -10.884 1.391 12.943 1.00 82.62 98 THR A N 1
ATOM 823 C CA . THR A 1 98 ? -9.652 0.617 13.109 1.00 82.62 98 THR A CA 1
ATOM 824 C C . THR A 1 98 ? -9.061 0.220 11.759 1.00 82.62 98 THR A C 1
ATOM 826 O O . THR A 1 98 ? -7.902 0.537 11.504 1.00 82.62 98 THR A O 1
ATOM 829 N N . ILE A 1 99 ? -9.858 -0.344 10.846 1.00 81.12 99 ILE A N 1
ATOM 830 C CA . ILE A 1 99 ? -9.389 -0.685 9.490 1.00 81.12 99 ILE A CA 1
ATOM 831 C C . ILE A 1 99 ? -8.947 0.568 8.721 1.00 81.12 99 ILE A C 1
ATOM 833 O O . ILE A 1 99 ? -7.882 0.576 8.106 1.00 81.12 99 ILE A O 1
ATOM 837 N N . ALA A 1 100 ? -9.698 1.670 8.820 1.00 83.44 100 ALA A N 1
ATOM 838 C CA . ALA A 1 100 ? -9.319 2.933 8.188 1.00 83.44 100 ALA A CA 1
ATOM 839 C C . ALA A 1 100 ? -7.957 3.451 8.686 1.00 83.44 100 ALA A C 1
ATOM 841 O O . ALA A 1 100 ? -7.172 3.977 7.901 1.00 83.44 100 ALA A O 1
ATOM 842 N N . LYS A 1 101 ? -7.638 3.267 9.975 1.00 86.38 101 LYS A N 1
ATOM 843 C CA . LYS A 1 101 ? -6.327 3.640 10.527 1.00 86.38 101 LYS A CA 1
ATOM 844 C C . LYS A 1 101 ? -5.186 2.815 9.944 1.00 86.38 101 LYS A C 1
ATOM 846 O O . LYS A 1 101 ? -4.097 3.366 9.833 1.00 86.38 101 LYS A O 1
ATOM 851 N N . LEU A 1 102 ? -5.421 1.555 9.572 1.00 85.75 102 LEU A N 1
ATOM 852 C CA . LEU A 1 102 ? -4.392 0.679 9.003 1.00 85.75 102 LEU A CA 1
ATOM 853 C C . LEU A 1 102 ? -3.992 1.088 7.583 1.00 85.75 102 LEU A C 1
ATOM 855 O O . LEU A 1 102 ? -2.843 0.889 7.213 1.00 85.75 102 LEU A O 1
ATOM 859 N N . ILE A 1 103 ? -4.892 1.713 6.820 1.00 86.50 103 ILE A N 1
ATOM 860 C CA . ILE A 1 103 ? -4.638 2.147 5.432 1.00 86.50 103 ILE A CA 1
ATOM 861 C C . ILE A 1 103 ? -4.275 3.633 5.303 1.00 86.50 103 ILE A C 1
ATOM 863 O O . ILE A 1 103 ? -4.064 4.122 4.196 1.00 86.50 103 ILE A O 1
ATOM 867 N N . ASN A 1 104 ? -4.285 4.402 6.393 1.00 87.56 104 ASN A N 1
ATOM 868 C CA . ASN A 1 104 ? -3.915 5.819 6.343 1.00 87.56 104 ASN A CA 1
ATOM 869 C C . ASN A 1 104 ? -2.420 5.978 6.036 1.00 87.56 104 ASN A C 1
ATOM 871 O O . ASN A 1 104 ? -1.640 5.104 6.403 1.00 87.56 104 ASN A O 1
ATOM 875 N N . SER A 1 105 ? -2.025 7.098 5.424 1.00 87.06 105 SER A N 1
ATOM 876 C CA . SER A 1 105 ? -0.611 7.424 5.167 1.00 87.06 105 SER A CA 1
ATOM 877 C C . SER A 1 105 ? 0.265 7.315 6.421 1.00 87.06 105 SER A C 1
ATOM 879 O O . SER A 1 105 ? -0.245 7.293 7.552 1.00 87.06 105 SER A O 1
ATOM 881 N N . ALA A 1 106 ? 1.578 7.221 6.213 1.00 87.25 106 ALA A N 1
ATOM 882 C CA . ALA A 1 106 ? 2.538 7.099 7.299 1.00 87.25 106 ALA A CA 1
ATOM 883 C C . ALA A 1 106 ? 2.431 8.291 8.263 1.00 87.25 106 ALA A C 1
ATOM 885 O O . ALA A 1 106 ? 2.300 9.446 7.848 1.00 87.25 106 ALA A O 1
ATOM 886 N N . ARG A 1 107 ? 2.463 8.014 9.569 1.00 88.31 107 ARG A N 1
ATOM 887 C CA . ARG A 1 107 ? 2.552 9.054 10.600 1.00 88.31 107 ARG A CA 1
ATOM 888 C C . ARG A 1 107 ? 3.985 9.569 10.708 1.00 88.31 107 ARG A C 1
ATOM 890 O O . ARG A 1 107 ? 4.927 8.908 10.276 1.00 88.31 107 ARG A O 1
ATOM 897 N N . GLU A 1 108 ? 4.154 10.722 11.352 1.00 83.88 108 GLU A N 1
ATOM 898 C CA . GLU A 1 108 ? 5.480 11.315 11.595 1.00 83.88 108 GLU A CA 1
ATOM 899 C C . GLU A 1 108 ? 6.414 10.371 12.371 1.00 83.88 108 GLU A C 1
ATOM 901 O O . GLU A 1 108 ? 7.606 10.318 12.087 1.00 83.88 108 GLU A O 1
ATOM 906 N N . GLU A 1 109 ? 5.856 9.579 13.288 1.00 87.44 109 GLU A N 1
ATOM 907 C CA . GLU A 1 109 ? 6.575 8.586 14.099 1.00 87.44 109 GLU A CA 1
ATOM 908 C C . GLU A 1 109 ? 6.928 7.306 13.315 1.00 87.44 109 GLU A C 1
ATOM 910 O O . GLU A 1 109 ? 7.859 6.591 13.675 1.00 87.44 109 GLU A O 1
ATOM 915 N N . GLU A 1 110 ? 6.203 7.004 12.234 1.00 89.12 110 GLU A N 1
ATOM 916 C CA . GLU A 1 110 ? 6.360 5.776 11.445 1.00 89.12 110 GLU A CA 1
ATOM 917 C C . GLU A 1 110 ? 7.384 5.991 10.319 1.00 89.12 110 GLU A C 1
ATOM 919 O O . GLU A 1 110 ? 7.040 6.002 9.133 1.00 89.12 110 GLU A O 1
ATOM 924 N N . LEU A 1 111 ? 8.655 6.184 10.690 1.00 90.06 111 LEU A N 1
ATOM 925 C CA . LEU A 1 111 ? 9.745 6.438 9.738 1.00 90.06 111 LEU A CA 1
ATOM 926 C C . LEU A 1 111 ? 9.850 5.346 8.668 1.00 90.06 111 LEU A C 1
ATOM 928 O O . LEU A 1 111 ? 10.017 5.662 7.492 1.00 90.06 111 LEU A O 1
ATOM 932 N N . GLU A 1 112 ? 9.690 4.081 9.057 1.00 91.38 112 GLU A N 1
ATOM 933 C CA . GLU A 1 112 ? 9.746 2.945 8.134 1.00 91.38 112 GLU A CA 1
ATOM 934 C C . GLU A 1 112 ? 8.723 3.079 7.002 1.00 91.38 112 GLU A C 1
ATOM 936 O O . GLU A 1 112 ? 9.061 2.981 5.821 1.00 91.38 112 GLU A O 1
ATOM 941 N N . LEU A 1 113 ? 7.474 3.401 7.348 1.00 92.62 113 LEU A N 1
ATOM 942 C CA . LEU A 1 113 ? 6.402 3.566 6.370 1.00 92.62 113 LEU A CA 1
ATOM 943 C C . LEU A 1 113 ? 6.637 4.780 5.466 1.00 92.62 113 LEU A C 1
ATOM 945 O O . LEU A 1 113 ? 6.313 4.721 4.283 1.00 92.62 113 LEU A O 1
ATOM 949 N N . GLN A 1 114 ? 7.245 5.856 5.978 1.00 93.81 114 GLN A N 1
ATOM 950 C CA . GLN A 1 114 ? 7.620 7.003 5.144 1.00 93.81 114 GLN A CA 1
ATOM 951 C C . GLN A 1 114 ? 8.677 6.628 4.098 1.00 93.81 114 GLN A C 1
ATOM 953 O O . GLN A 1 114 ? 8.622 7.129 2.973 1.00 93.81 114 GLN A O 1
ATOM 958 N N . TYR A 1 115 ? 9.631 5.752 4.435 1.00 94.31 115 TYR A N 1
ATOM 959 C CA . TYR A 1 115 ? 10.592 5.232 3.459 1.00 94.31 115 TYR A CA 1
ATOM 960 C C . TYR A 1 115 ? 9.912 4.359 2.404 1.00 94.31 115 TYR A C 1
ATOM 962 O O . TYR A 1 115 ? 10.227 4.503 1.222 1.00 94.31 115 TYR A O 1
ATOM 970 N N . VAL A 1 116 ? 8.949 3.518 2.800 1.00 94.19 116 VAL A N 1
ATOM 971 C CA . VAL A 1 116 ? 8.144 2.725 1.856 1.00 94.19 116 VAL A CA 1
ATOM 972 C C . VAL A 1 116 ? 7.367 3.633 0.901 1.00 94.19 116 VAL A C 1
ATOM 974 O O . VAL A 1 116 ? 7.449 3.438 -0.312 1.00 94.19 116 VAL A O 1
ATOM 977 N N . GLU A 1 117 ? 6.662 4.649 1.418 1.00 93.81 117 GLU A N 1
ATOM 978 C CA . GLU A 1 117 ? 5.924 5.606 0.584 1.00 93.81 117 GLU A CA 1
ATOM 979 C C . GLU A 1 117 ? 6.864 6.299 -0.404 1.00 93.81 117 GLU A C 1
ATOM 981 O O . GLU A 1 117 ? 6.640 6.199 -1.609 1.00 93.81 117 GLU A O 1
ATOM 986 N N . LYS A 1 118 ? 7.955 6.911 0.080 1.00 94.31 118 LYS A N 1
ATOM 987 C CA . LYS A 1 118 ? 8.942 7.620 -0.757 1.00 94.31 118 LYS A CA 1
ATOM 988 C C . LYS A 1 118 ? 9.567 6.729 -1.823 1.00 94.31 118 LYS A C 1
ATOM 990 O O . LYS A 1 118 ? 9.747 7.164 -2.960 1.00 94.31 118 LYS A O 1
ATOM 995 N N . SER A 1 119 ? 9.898 5.494 -1.460 1.00 95.50 119 SER A N 1
ATOM 996 C CA . SER A 1 119 ? 10.469 4.528 -2.390 1.00 95.50 119 SER A CA 1
ATOM 997 C C . SER A 1 119 ? 9.489 4.175 -3.507 1.00 95.50 119 SER A C 1
ATOM 999 O O . SER A 1 119 ? 9.860 4.189 -4.682 1.00 95.50 119 SER A O 1
ATOM 1001 N N . LEU A 1 120 ? 8.208 3.981 -3.174 1.00 94.69 120 LEU A N 1
ATOM 1002 C CA . LEU A 1 120 ? 7.163 3.780 -4.172 1.00 94.69 120 LEU A CA 1
ATOM 1003 C C . LEU A 1 120 ? 7.022 4.999 -5.101 1.00 94.69 120 LEU A C 1
ATOM 1005 O O . LEU A 1 120 ? 6.903 4.816 -6.314 1.00 94.69 120 LEU A O 1
ATOM 1009 N N . GLU A 1 121 ? 7.057 6.231 -4.577 1.00 93.56 121 GLU A N 1
ATOM 1010 C CA . GLU A 1 121 ? 6.948 7.439 -5.416 1.00 93.56 121 GLU A CA 1
ATOM 1011 C C . GLU A 1 121 ? 8.106 7.529 -6.417 1.00 93.56 121 GLU A C 1
ATOM 1013 O O . GLU A 1 121 ? 7.883 7.725 -7.616 1.00 93.56 121 GLU A O 1
ATOM 1018 N N . ARG A 1 122 ? 9.345 7.323 -5.947 1.00 94.69 122 ARG A N 1
ATOM 1019 C CA . ARG A 1 122 ? 10.541 7.321 -6.803 1.00 94.69 122 ARG A CA 1
ATOM 1020 C C . ARG A 1 122 ? 10.487 6.217 -7.846 1.00 94.69 122 ARG A C 1
ATOM 1022 O O . ARG A 1 122 ? 10.791 6.470 -9.013 1.00 94.69 122 ARG A O 1
ATOM 1029 N N . LEU A 1 123 ? 10.064 5.015 -7.458 1.00 94.00 123 LEU A N 1
ATOM 1030 C CA . LEU A 1 123 ? 9.912 3.883 -8.365 1.00 94.00 123 LEU A CA 1
ATOM 1031 C C . LEU A 1 123 ? 8.916 4.198 -9.491 1.00 94.00 123 LEU A C 1
ATOM 1033 O O . LEU A 1 123 ? 9.226 4.001 -10.671 1.00 94.00 123 LEU A O 1
ATOM 1037 N N . VAL A 1 124 ? 7.733 4.708 -9.138 1.00 90.75 124 VAL A N 1
ATOM 1038 C CA . VAL A 1 124 ? 6.681 5.073 -10.097 1.00 90.75 124 VAL A CA 1
ATOM 1039 C C . VAL A 1 124 ? 7.167 6.176 -11.035 1.00 90.75 124 VAL A C 1
ATOM 1041 O O . VAL A 1 124 ? 6.994 6.068 -12.253 1.00 90.75 124 VAL A O 1
ATOM 1044 N N . GLU A 1 125 ? 7.840 7.198 -10.508 1.00 89.81 125 GLU A N 1
ATOM 1045 C CA . GLU A 1 125 ? 8.386 8.282 -11.320 1.00 89.81 125 GLU A CA 1
ATOM 1046 C C . GLU A 1 125 ? 9.502 7.788 -12.253 1.00 89.81 125 GLU A C 1
ATOM 1048 O O . GLU A 1 125 ? 9.497 8.098 -13.448 1.00 89.81 125 GLU A O 1
ATOM 1053 N N . LYS A 1 126 ? 10.410 6.934 -11.771 1.00 89.81 126 LYS A N 1
ATOM 1054 C CA . LYS A 1 126 ? 11.471 6.317 -12.583 1.00 89.81 126 LYS A CA 1
ATOM 1055 C C . LYS A 1 126 ? 10.890 5.454 -13.704 1.00 89.81 126 LYS A C 1
ATOM 1057 O O . LYS A 1 126 ? 11.360 5.526 -14.848 1.00 89.81 126 LYS A O 1
ATOM 1062 N N . ALA A 1 127 ? 9.841 4.682 -13.419 1.00 87.00 127 ALA A N 1
ATOM 1063 C CA . ALA A 1 127 ? 9.119 3.912 -14.427 1.00 87.00 127 ALA A CA 1
ATOM 1064 C C . ALA A 1 127 ? 8.480 4.841 -15.473 1.00 87.00 127 ALA A C 1
ATOM 1066 O O . ALA A 1 127 ? 8.685 4.652 -16.676 1.00 87.00 127 ALA A O 1
ATOM 1067 N N . ARG A 1 128 ? 7.790 5.900 -15.033 1.00 84.19 128 ARG A N 1
ATOM 1068 C CA . ARG A 1 128 ? 7.165 6.901 -15.909 1.00 84.19 128 ARG A CA 1
ATOM 1069 C C . ARG A 1 128 ? 8.186 7.572 -16.828 1.00 84.19 128 ARG A C 1
ATOM 1071 O O . ARG A 1 128 ? 7.979 7.614 -18.042 1.00 84.19 128 ARG A O 1
ATOM 1078 N N . GLN A 1 129 ? 9.305 8.040 -16.280 1.00 86.25 129 GLN A N 1
ATOM 1079 C CA . GLN A 1 129 ? 10.387 8.663 -17.045 1.00 86.25 129 GLN A CA 1
ATOM 1080 C C . GLN A 1 129 ? 10.981 7.702 -18.074 1.00 86.25 129 GLN A C 1
ATOM 1082 O O . GLN A 1 129 ? 11.218 8.084 -19.220 1.00 86.25 129 GLN A O 1
ATOM 1087 N N . THR A 1 130 ? 11.158 6.432 -17.711 1.00 85.62 130 THR A N 1
ATOM 1088 C CA . THR A 1 130 ? 11.668 5.403 -18.627 1.00 85.62 130 THR A CA 1
ATOM 1089 C C . THR A 1 130 ? 10.728 5.187 -19.818 1.00 85.62 130 THR A C 1
ATOM 1091 O O . THR A 1 130 ? 11.185 5.089 -20.963 1.00 85.62 130 THR A O 1
ATOM 1094 N N . ILE A 1 131 ? 9.4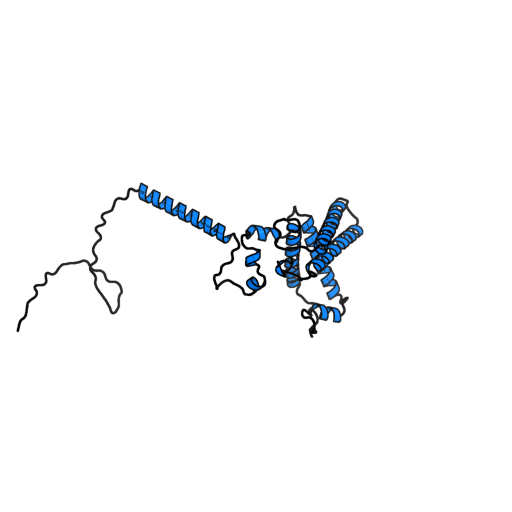13 5.176 -19.576 1.00 80.62 131 ILE A N 1
ATOM 1095 C CA . ILE A 1 131 ? 8.398 5.074 -20.632 1.00 80.62 131 ILE A CA 1
ATOM 1096 C C . ILE A 1 131 ? 8.415 6.336 -21.517 1.00 80.62 131 ILE A C 1
ATOM 1098 O O . ILE A 1 131 ? 8.454 6.223 -22.745 1.00 80.62 131 ILE A O 1
ATOM 1102 N N . LEU A 1 132 ? 8.442 7.535 -20.922 1.00 81.50 132 LEU A N 1
ATOM 1103 C CA . LEU A 1 132 ? 8.437 8.811 -21.653 1.00 81.50 132 LEU A CA 1
ATOM 1104 C C . LEU A 1 132 ? 9.683 9.015 -22.517 1.00 81.50 132 LEU A C 1
ATOM 1106 O O . LEU A 1 132 ? 9.588 9.511 -23.640 1.00 81.50 132 LEU A O 1
ATOM 1110 N N . GLN A 1 133 ? 10.841 8.566 -22.036 1.00 83.75 133 GLN A N 1
ATOM 1111 C CA . GLN A 1 133 ? 12.104 8.597 -22.775 1.00 83.75 133 GLN A CA 1
ATOM 1112 C C . GLN A 1 133 ? 12.153 7.571 -23.922 1.00 83.75 133 GLN A C 1
ATOM 1114 O O . GLN A 1 133 ? 13.185 7.446 -24.579 1.00 83.75 133 GLN A O 1
ATOM 1119 N N . LYS A 1 134 ? 11.063 6.823 -24.176 1.00 75.19 134 LYS A N 1
ATOM 1120 C CA . LYS A 1 134 ? 10.971 5.758 -25.192 1.00 75.19 134 LYS A CA 1
ATOM 1121 C C . LYS A 1 134 ? 12.080 4.708 -25.069 1.00 75.19 134 LYS A C 1
ATOM 1123 O O . LYS A 1 134 ? 12.439 4.062 -26.050 1.00 75.19 134 LYS A O 1
ATOM 1128 N N . LYS A 1 135 ? 12.604 4.507 -23.855 1.00 77.50 135 LYS A N 1
ATOM 1129 C CA . LYS A 1 135 ? 13.585 3.450 -23.565 1.00 77.50 135 LYS A CA 1
ATOM 1130 C C . LYS A 1 135 ? 12.957 2.055 -23.643 1.00 77.50 135 LYS A C 1
ATOM 1132 O O . LYS A 1 135 ? 13.668 1.064 -23.760 1.00 77.50 135 LYS A O 1
ATOM 1137 N N . ILE A 1 136 ? 11.626 1.981 -23.595 1.00 75.62 136 ILE A N 1
ATOM 1138 C CA . ILE A 1 136 ? 10.852 0.743 -23.667 1.00 75.62 136 ILE A CA 1
ATOM 1139 C C . ILE A 1 136 ? 10.337 0.534 -25.096 1.00 75.62 136 ILE A C 1
ATOM 1141 O O . ILE A 1 136 ? 9.726 1.421 -25.692 1.00 75.62 136 ILE A O 1
ATOM 1145 N N . SER A 1 137 ? 10.564 -0.668 -25.632 1.00 79.12 137 SER A N 1
ATOM 1146 C CA . SER A 1 137 ? 10.055 -1.085 -26.943 1.00 79.12 137 SER A CA 1
ATOM 1147 C C . SER A 1 137 ? 8.524 -1.067 -26.988 1.00 79.12 137 SER A C 1
ATOM 1149 O O . SER A 1 137 ? 7.854 -1.467 -26.035 1.00 79.12 137 SER A O 1
ATOM 1151 N N . THR A 1 138 ? 7.953 -0.694 -28.135 1.00 75.50 138 THR A N 1
ATOM 1152 C CA . THR A 1 138 ? 6.503 -0.721 -28.380 1.00 75.50 138 THR A CA 1
ATOM 1153 C C . THR A 1 138 ? 5.892 -2.099 -28.105 1.00 75.50 138 THR A C 1
ATOM 1155 O O . THR A 1 138 ? 4.783 -2.177 -27.587 1.00 75.50 138 THR A O 1
ATOM 1158 N N . PHE A 1 139 ? 6.632 -3.186 -28.354 1.00 76.94 139 PHE A N 1
ATOM 1159 C CA . PHE A 1 139 ? 6.196 -4.551 -28.034 1.00 76.94 139 PHE A CA 1
ATOM 1160 C C . PHE A 1 139 ? 5.906 -4.741 -26.537 1.00 76.94 139 PHE A C 1
ATOM 1162 O O . PHE A 1 139 ? 4.894 -5.331 -26.163 1.00 76.94 139 PHE A O 1
ATOM 1169 N N . VAL A 1 140 ? 6.763 -4.193 -25.672 1.00 76.50 140 VAL A N 1
ATOM 1170 C CA . VAL A 1 140 ? 6.581 -4.264 -24.217 1.00 76.50 140 VAL A CA 1
ATOM 1171 C C . VAL A 1 140 ? 5.349 -3.462 -23.797 1.00 76.50 140 VAL A C 1
ATOM 1173 O O . VAL A 1 140 ? 4.573 -3.937 -22.975 1.00 76.50 140 VAL A O 1
ATOM 1176 N N . LEU A 1 141 ? 5.096 -2.304 -24.417 1.00 77.31 141 LEU A N 1
ATOM 1177 C CA . LEU A 1 141 ? 3.887 -1.513 -24.151 1.00 77.31 141 LEU A CA 1
ATOM 1178 C C . LEU A 1 141 ? 2.601 -2.247 -24.554 1.00 77.31 141 LEU A C 1
ATOM 1180 O O . LEU A 1 141 ? 1.594 -2.130 -23.861 1.00 77.31 141 LEU A O 1
ATOM 1184 N N . HIS A 1 142 ? 2.617 -3.014 -25.646 1.00 74.38 142 HIS A N 1
ATOM 1185 C CA . HIS A 1 142 ? 1.493 -3.890 -25.994 1.00 74.38 142 HIS A CA 1
ATOM 1186 C C . HIS A 1 142 ? 1.305 -4.999 -24.958 1.00 74.38 142 HIS A C 1
ATOM 1188 O O . HIS A 1 142 ? 0.180 -5.256 -24.540 1.00 74.38 142 HIS A O 1
ATOM 1194 N N . ARG A 1 143 ? 2.399 -5.609 -24.489 1.00 72.81 143 ARG A N 1
ATOM 1195 C CA . ARG A 1 143 ? 2.338 -6.660 -23.469 1.00 72.81 143 ARG A CA 1
ATOM 1196 C C . ARG A 1 143 ? 1.805 -6.151 -22.128 1.00 72.81 143 ARG A C 1
ATOM 1198 O O . ARG A 1 143 ? 1.006 -6.845 -21.520 1.00 72.81 143 ARG A O 1
ATOM 1205 N N . ILE A 1 144 ? 2.182 -4.944 -21.704 1.00 73.25 144 ILE A N 1
ATOM 1206 C CA . ILE A 1 144 ? 1.662 -4.311 -20.478 1.00 73.25 144 ILE A CA 1
ATOM 1207 C C . ILE A 1 144 ? 0.149 -4.063 -20.577 1.00 73.25 144 ILE A C 1
ATOM 1209 O O . ILE A 1 144 ? -0.574 -4.249 -19.605 1.00 73.25 144 ILE A O 1
ATOM 1213 N N . GLN A 1 145 ? -0.350 -3.668 -21.753 1.00 70.44 145 GLN A N 1
ATOM 1214 C CA . GLN A 1 145 ? -1.785 -3.444 -21.963 1.00 70.44 145 GLN A CA 1
ATOM 1215 C C . GLN A 1 145 ? -2.595 -4.756 -22.006 1.00 70.44 145 GLN A C 1
ATOM 1217 O O . GLN A 1 145 ? -3.814 -4.743 -21.812 1.00 70.44 145 GLN A O 1
ATOM 1222 N N . ASN A 1 146 ? -1.944 -5.892 -22.272 1.00 66.75 146 ASN A N 1
ATOM 1223 C CA . ASN A 1 146 ? -2.602 -7.190 -22.385 1.00 66.75 146 ASN A CA 1
ATOM 1224 C C . ASN A 1 146 ? -2.955 -7.760 -21.011 1.00 66.75 146 ASN A C 1
ATOM 1226 O O . ASN A 1 146 ? -2.189 -8.510 -20.419 1.00 66.75 146 ASN A O 1
ATOM 1230 N N . PHE A 1 147 ? -4.174 -7.481 -20.555 1.00 57.00 147 PHE A N 1
ATOM 1231 C CA . PHE A 1 147 ? -4.747 -8.106 -19.358 1.00 57.00 147 PHE A CA 1
ATOM 1232 C C . PHE A 1 147 ? -5.262 -9.543 -19.575 1.00 57.00 147 PHE A C 1
ATOM 1234 O O . PHE A 1 147 ? -5.587 -10.219 -18.606 1.00 57.00 147 PHE A O 1
ATOM 1241 N N . HIS A 1 148 ? -5.365 -10.028 -20.820 1.00 56.41 148 HIS A N 1
ATOM 1242 C CA . HIS A 1 148 ? -5.917 -11.355 -21.128 1.00 56.41 148 HIS A CA 1
ATOM 1243 C C . HIS A 1 148 ? -4.877 -12.248 -21.809 1.00 56.41 148 HIS A C 1
ATOM 1245 O O . HIS A 1 148 ? -4.376 -11.916 -22.886 1.00 56.41 148 HIS A O 1
ATOM 1251 N N . ALA A 1 149 ? -4.604 -13.415 -21.224 1.00 55.09 149 ALA A N 1
ATOM 1252 C CA . ALA A 1 149 ? -3.778 -14.437 -21.857 1.00 55.09 149 ALA A CA 1
ATOM 1253 C C . ALA A 1 149 ? -4.413 -14.886 -23.192 1.00 55.09 149 ALA A C 1
ATOM 1255 O O . ALA A 1 149 ? -5.579 -15.274 -23.237 1.00 55.09 149 ALA A O 1
ATOM 1256 N N . GLY A 1 150 ? -3.653 -14.806 -24.291 1.00 58.53 150 GLY A N 1
ATOM 1257 C CA . GLY A 1 150 ? -4.071 -15.293 -25.614 1.00 58.53 150 GLY A CA 1
ATOM 1258 C C . GLY A 1 150 ? -4.791 -14.290 -26.528 1.00 58.53 150 GLY A C 1
ATOM 1259 O O . GLY A 1 150 ? -5.183 -14.673 -27.630 1.00 58.53 150 GLY A O 1
ATOM 1260 N N . LYS A 1 151 ? -4.955 -13.019 -26.132 1.00 58.22 151 LYS A N 1
ATOM 1261 C CA . LYS A 1 151 ? -5.424 -11.947 -27.032 1.00 58.22 151 LYS A CA 1
ATOM 1262 C C . LYS A 1 151 ? -4.458 -10.770 -27.034 1.00 58.22 151 LYS A C 1
ATOM 1264 O O . LYS A 1 151 ? -4.264 -10.127 -26.008 1.00 58.22 151 LYS A O 1
ATOM 1269 N N . ASP A 1 152 ? -3.934 -10.441 -28.211 1.00 53.34 152 ASP A N 1
ATOM 1270 C CA . ASP A 1 152 ? -3.131 -9.237 -28.392 1.00 53.34 152 ASP A CA 1
ATOM 1271 C C . ASP A 1 152 ? -4.022 -7.985 -28.397 1.00 53.34 152 ASP A C 1
ATOM 1273 O O . ASP A 1 152 ? -4.913 -7.810 -29.236 1.00 53.34 152 ASP A O 1
ATOM 1277 N N . SER A 1 153 ? -3.781 -7.077 -27.454 1.00 56.53 153 SER A N 1
ATOM 1278 C CA . SER A 1 153 ? -4.310 -5.719 -27.469 1.00 56.53 153 SER A CA 1
ATOM 1279 C C . SER A 1 153 ? -3.775 -5.032 -28.709 1.00 56.53 153 SER A C 1
ATOM 1281 O O . SER A 1 153 ? -2.570 -4.855 -28.898 1.00 56.53 153 SER A O 1
ATOM 1283 N N . HIS A 1 154 ? -4.702 -4.575 -29.540 1.00 63.25 154 HIS A N 1
ATOM 1284 C CA . HIS A 1 154 ? -4.382 -3.849 -30.762 1.00 63.25 154 HIS A CA 1
ATOM 1285 C C . HIS A 1 154 ? -3.870 -2.428 -30.466 1.00 63.25 154 HIS A C 1
ATOM 1287 O O . HIS A 1 154 ? -3.477 -1.711 -31.383 1.00 63.25 154 HIS A O 1
ATOM 1293 N N . LYS A 1 155 ? -3.880 -2.004 -29.193 1.00 68.06 155 LYS A N 1
ATOM 1294 C CA . LYS A 1 155 ? -3.412 -0.691 -28.747 1.00 68.06 155 LYS A CA 1
ATOM 1295 C C . LYS A 1 155 ? -2.292 -0.849 -27.712 1.00 68.06 155 LYS A C 1
ATOM 1297 O O . LYS A 1 155 ? -2.462 -1.642 -26.782 1.00 68.06 155 LYS A O 1
ATOM 1302 N N . PRO A 1 156 ? -1.171 -0.121 -27.855 1.00 65.19 156 PRO A N 1
ATOM 1303 C CA . PRO A 1 156 ? -0.122 -0.107 -26.844 1.00 65.19 156 PRO A CA 1
ATOM 1304 C C . PRO A 1 156 ? -0.625 0.581 -25.573 1.00 65.19 156 PRO A C 1
ATOM 1306 O O . PRO A 1 156 ? -1.555 1.391 -25.628 1.00 65.19 156 PRO A O 1
ATOM 1309 N N . PHE A 1 157 ? 0.017 0.292 -24.441 1.00 69.38 157 PHE A N 1
ATOM 1310 C CA . PHE A 1 157 ? -0.207 1.023 -23.198 1.00 69.38 157 PHE A CA 1
ATOM 1311 C C . PHE A 1 157 ? -0.112 2.533 -23.447 1.00 69.38 157 PHE A C 1
ATOM 1313 O O . PHE A 1 157 ? 0.861 3.026 -24.031 1.00 69.38 157 PHE A O 1
ATOM 1320 N N . HIS A 1 158 ? -1.151 3.266 -23.045 1.00 65.69 158 HIS A N 1
ATOM 1321 C CA . HIS A 1 158 ? -1.220 4.705 -23.255 1.00 65.69 158 HIS A CA 1
ATOM 1322 C C . HIS A 1 158 ? -0.194 5.398 -22.354 1.00 65.69 158 HIS A C 1
ATOM 1324 O O . HIS A 1 158 ? -0.435 5.632 -21.184 1.00 65.69 158 HIS A O 1
ATOM 1330 N N . VAL A 1 159 ? 0.957 5.763 -22.916 1.00 61.91 159 VAL A N 1
ATOM 1331 C CA . VAL A 1 159 ? 2.047 6.439 -22.187 1.00 61.91 159 VAL A CA 1
ATOM 1332 C C . VAL A 1 159 ? 1.616 7.789 -21.595 1.00 61.91 159 VAL A C 1
ATOM 1334 O O . VAL A 1 159 ? 2.141 8.220 -20.573 1.00 61.91 159 VAL A O 1
ATOM 1337 N N . ASN A 1 160 ? 0.620 8.436 -22.204 1.00 63.75 160 ASN A N 1
ATOM 1338 C CA . ASN A 1 160 ? 0.069 9.710 -21.748 1.00 63.75 160 ASN A CA 1
ATOM 1339 C C . ASN A 1 160 ? -1.028 9.506 -20.689 1.00 63.75 160 ASN A C 1
ATOM 1341 O O . ASN A 1 160 ? -2.120 10.062 -20.822 1.00 63.75 160 ASN A O 1
ATOM 1345 N N . LEU A 1 161 ? -0.778 8.691 -19.658 1.00 67.94 161 LEU A N 1
ATOM 1346 C CA . LEU A 1 161 ? -1.599 8.775 -18.449 1.00 67.94 161 LEU A CA 1
ATOM 1347 C C . LEU A 1 161 ? -1.388 10.168 -17.842 1.00 67.94 161 LEU A C 1
ATOM 1349 O O . LEU A 1 161 ? -0.251 10.610 -17.668 1.00 67.94 161 LEU A O 1
ATOM 1353 N N . GLY A 1 162 ? -2.483 10.868 -17.544 1.00 73.25 162 GLY A N 1
ATOM 1354 C CA . GLY A 1 162 ? -2.410 12.144 -16.837 1.00 73.25 162 GLY A CA 1
ATOM 1355 C C . GLY A 1 162 ? -1.749 11.955 -15.472 1.00 73.25 162 GLY A C 1
ATOM 1356 O O . GLY A 1 162 ? -1.952 10.922 -14.832 1.00 73.25 162 GLY A O 1
ATOM 1357 N N . ILE A 1 163 ? -0.981 12.953 -15.027 1.00 77.88 163 ILE A N 1
ATOM 1358 C CA . ILE A 1 163 ? -0.264 12.933 -13.739 1.00 77.88 163 ILE A CA 1
ATOM 1359 C C . ILE A 1 163 ? -1.228 12.573 -12.596 1.00 77.88 163 ILE A C 1
ATOM 1361 O O . ILE A 1 163 ? -0.953 11.663 -11.824 1.00 77.88 163 ILE A O 1
ATOM 1365 N N . GLU A 1 164 ? -2.433 13.148 -12.606 1.00 82.50 164 GLU A N 1
ATOM 1366 C CA . GLU A 1 164 ? -3.500 12.860 -11.636 1.00 82.50 164 GLU A CA 1
ATOM 1367 C C . GLU A 1 164 ? -3.914 11.376 -11.583 1.00 82.50 164 GLU A C 1
ATOM 1369 O O . GLU A 1 164 ? -4.270 10.847 -10.531 1.00 82.50 164 GLU A O 1
ATOM 1374 N N . THR A 1 165 ? -3.885 10.673 -12.722 1.00 83.19 165 THR A N 1
ATOM 1375 C CA . THR A 1 165 ? -4.225 9.239 -12.768 1.00 83.19 165 THR A CA 1
ATOM 1376 C C . THR A 1 165 ? -3.126 8.405 -12.121 1.00 83.19 165 THR A C 1
ATOM 1378 O O . THR A 1 165 ? -3.422 7.464 -11.386 1.00 83.19 165 THR A O 1
ATOM 1381 N N . ILE A 1 166 ? -1.866 8.769 -12.369 1.00 82.88 166 ILE A N 1
ATOM 1382 C CA . ILE A 1 166 ? -0.703 8.103 -11.778 1.00 82.88 166 ILE A CA 1
ATOM 1383 C C . ILE A 1 166 ? -0.714 8.305 -10.265 1.00 82.88 166 ILE A C 1
ATOM 1385 O O . ILE A 1 166 ? -0.662 7.322 -9.534 1.00 82.88 166 ILE A O 1
ATOM 1389 N N . GLU A 1 167 ? -0.899 9.540 -9.799 1.00 87.06 167 GLU A N 1
ATOM 1390 C CA . GLU A 1 167 ? -1.007 9.862 -8.372 1.00 87.06 167 GLU A CA 1
ATOM 1391 C C . GLU A 1 167 ? -2.139 9.084 -7.692 1.00 87.06 167 GLU A C 1
ATOM 1393 O O . GLU A 1 167 ? -1.989 8.582 -6.576 1.00 87.06 167 GLU A O 1
ATOM 1398 N N . ARG A 1 168 ? -3.284 8.929 -8.371 1.00 86.62 168 ARG A N 1
ATOM 1399 C CA . ARG A 1 168 ? -4.402 8.140 -7.847 1.00 86.62 168 ARG A CA 1
ATOM 1400 C C . ARG A 1 168 ? -4.037 6.663 -7.699 1.00 86.62 168 ARG A C 1
ATOM 1402 O O . ARG A 1 168 ? -4.370 6.072 -6.673 1.00 86.62 168 ARG A O 1
ATOM 1409 N N . TYR A 1 169 ? -3.386 6.061 -8.693 1.00 86.50 169 TYR A N 1
ATOM 1410 C CA . TYR A 1 169 ? -2.976 4.654 -8.627 1.00 86.50 169 TYR A CA 1
ATOM 1411 C C . TYR A 1 169 ? -1.847 4.426 -7.624 1.00 86.50 169 TYR A C 1
ATOM 1413 O O . TYR A 1 169 ? -1.916 3.479 -6.843 1.00 86.50 169 TYR A O 1
ATOM 1421 N N . GLN A 1 170 ? -0.872 5.332 -7.577 1.00 89.56 170 GLN A N 1
ATOM 1422 C CA . GLN A 1 170 ? 0.183 5.350 -6.570 1.00 89.56 170 GLN A CA 1
ATOM 1423 C C . GLN A 1 170 ? -0.410 5.414 -5.163 1.00 89.56 170 GLN A C 1
ATOM 1425 O O . GLN A 1 170 ? 0.002 4.655 -4.296 1.00 89.56 170 GLN A O 1
ATOM 1430 N N . ARG A 1 171 ? -1.432 6.249 -4.937 1.00 90.69 171 ARG A N 1
ATOM 1431 C CA . ARG A 1 171 ? -2.106 6.329 -3.637 1.00 90.69 171 ARG A CA 1
ATOM 1432 C C . ARG A 1 171 ? -2.754 5.007 -3.237 1.00 90.69 171 ARG A C 1
ATOM 1434 O O . ARG A 1 171 ? -2.689 4.646 -2.071 1.00 90.69 171 ARG A O 1
ATOM 1441 N N . VAL A 1 172 ? -3.388 4.293 -4.168 1.00 90.25 172 VAL A N 1
ATOM 1442 C CA . VAL A 1 172 ? -3.980 2.976 -3.872 1.00 90.25 172 VAL A CA 1
ATOM 1443 C C . VAL A 1 172 ? -2.890 1.975 -3.487 1.00 90.25 172 VAL A C 1
ATOM 1445 O O . VAL A 1 172 ? -3.018 1.307 -2.466 1.00 90.25 172 VAL A O 1
ATOM 1448 N N . TRP A 1 173 ? -1.795 1.932 -4.246 1.00 91.31 173 TRP A N 1
ATOM 1449 C CA . TRP A 1 173 ? -0.660 1.056 -3.955 1.00 91.31 173 TRP A CA 1
ATOM 1450 C C . TRP A 1 173 ? 0.051 1.395 -2.644 1.00 91.31 173 TRP A C 1
ATOM 1452 O O . TRP A 1 173 ? 0.373 0.486 -1.887 1.00 91.31 173 TRP A O 1
ATOM 1462 N N . SER A 1 174 ? 0.235 2.680 -2.334 1.00 92.75 174 SER A N 1
ATOM 1463 C CA . SER A 1 174 ? 0.800 3.120 -1.053 1.00 92.75 174 SER A CA 1
ATOM 1464 C C . SER A 1 174 ? -0.031 2.584 0.114 1.00 92.75 174 SER A C 1
ATOM 1466 O O . SER A 1 174 ? 0.501 1.935 1.011 1.00 92.75 174 SER A O 1
ATOM 1468 N N . LYS A 1 175 ? -1.359 2.759 0.057 1.00 91.50 175 LYS A N 1
ATOM 1469 C CA . LYS A 1 175 ? -2.266 2.257 1.097 1.00 91.50 175 LYS A CA 1
ATOM 1470 C C . LYS A 1 175 ? -2.162 0.749 1.291 1.00 91.50 175 LYS A C 1
ATOM 1472 O O . LYS A 1 175 ? -2.195 0.295 2.430 1.00 91.50 175 LYS A O 1
ATOM 1477 N N . LEU A 1 176 ? -2.040 -0.003 0.197 1.00 91.06 176 LEU A N 1
ATOM 1478 C CA . LEU A 1 176 ? -1.866 -1.451 0.242 1.00 91.06 176 LEU A CA 1
ATOM 1479 C C . LEU A 1 176 ? -0.542 -1.833 0.914 1.00 91.06 176 LEU A C 1
ATOM 1481 O O . LEU A 1 176 ? -0.544 -2.639 1.838 1.00 91.06 176 LEU A O 1
ATOM 1485 N N . LEU A 1 177 ? 0.577 -1.233 0.502 1.00 92.38 177 LEU A N 1
ATOM 1486 C CA . LEU A 1 177 ? 1.876 -1.524 1.112 1.00 92.38 177 LEU A CA 1
ATOM 1487 C C . LEU A 1 177 ? 1.877 -1.167 2.599 1.00 92.38 177 LEU A C 1
ATOM 1489 O O . LEU A 1 177 ? 2.258 -1.991 3.422 1.00 92.38 177 LEU A O 1
ATOM 1493 N N . ILE A 1 178 ? 1.376 0.013 2.963 1.00 92.12 178 ILE A N 1
ATOM 1494 C CA . ILE A 1 178 ? 1.246 0.429 4.363 1.00 92.12 178 ILE A CA 1
ATOM 1495 C C . ILE A 1 178 ? 0.403 -0.563 5.165 1.00 92.12 178 ILE A C 1
ATOM 1497 O O . ILE A 1 178 ? 0.782 -0.940 6.274 1.00 92.12 178 ILE A O 1
ATOM 1501 N N . TYR A 1 179 ? -0.734 -0.986 4.612 1.00 90.50 179 TYR A N 1
ATOM 1502 C CA . TYR A 1 179 ? -1.588 -1.978 5.248 1.00 90.50 179 TYR A CA 1
ATOM 1503 C C . TYR A 1 179 ? -0.827 -3.279 5.496 1.00 90.50 179 TYR A C 1
ATOM 1505 O O . TYR A 1 179 ? -0.847 -3.781 6.621 1.00 90.50 179 TYR A O 1
ATOM 1513 N N . VAL A 1 180 ? -0.106 -3.780 4.488 1.00 90.69 180 VAL A N 1
ATOM 1514 C CA . VAL A 1 180 ? 0.716 -4.989 4.606 1.00 90.69 180 VAL A CA 1
ATOM 1515 C C . VAL A 1 180 ? 1.777 -4.816 5.689 1.00 90.69 180 VAL A C 1
ATOM 1517 O O . VAL A 1 180 ? 1.830 -5.628 6.603 1.00 90.69 180 VAL A O 1
ATOM 1520 N N . PHE A 1 181 ? 2.545 -3.726 5.683 1.00 90.69 181 PHE A N 1
ATOM 1521 C CA . PHE A 1 181 ? 3.571 -3.474 6.702 1.00 90.69 181 PHE A CA 1
ATOM 1522 C C . PHE A 1 181 ? 3.003 -3.389 8.124 1.00 90.69 181 PHE A C 1
ATOM 1524 O O . PHE A 1 181 ? 3.575 -3.955 9.051 1.00 90.69 181 PHE A O 1
ATOM 1531 N N . ARG A 1 182 ? 1.849 -2.738 8.314 1.00 89.62 182 ARG A N 1
ATOM 1532 C CA . ARG A 1 182 ? 1.207 -2.641 9.637 1.00 89.62 182 ARG A CA 1
ATOM 1533 C C . ARG A 1 182 ? 0.612 -3.962 10.126 1.00 89.62 182 ARG A C 1
ATOM 1535 O O . ARG A 1 182 ? 0.367 -4.102 11.322 1.00 89.62 182 ARG A O 1
ATOM 1542 N N . THR A 1 183 ? 0.324 -4.903 9.227 1.00 89.06 183 THR A N 1
ATOM 1543 C CA . THR A 1 183 ? -0.401 -6.142 9.556 1.00 89.06 183 THR A CA 1
ATOM 1544 C C . THR A 1 183 ? 0.417 -7.417 9.378 1.00 89.06 183 THR A C 1
ATOM 1546 O O . THR A 1 183 ? -0.019 -8.452 9.872 1.00 89.06 183 THR A O 1
ATOM 1549 N N . ALA A 1 184 ? 1.592 -7.369 8.744 1.00 86.75 184 ALA A N 1
ATOM 1550 C CA . ALA A 1 184 ? 2.405 -8.545 8.427 1.00 86.75 184 ALA A CA 1
ATOM 1551 C C . ALA A 1 184 ? 2.684 -9.419 9.661 1.00 86.75 184 ALA A C 1
ATOM 1553 O O . ALA A 1 184 ? 2.449 -10.629 9.629 1.00 86.75 184 ALA A O 1
ATOM 1554 N N . GLU A 1 185 ? 3.070 -8.784 10.770 1.00 82.38 185 GLU A N 1
ATOM 1555 C CA . GLU A 1 185 ? 3.366 -9.431 12.059 1.00 82.38 185 GLU A CA 1
ATOM 1556 C C . GLU A 1 185 ? 2.157 -9.495 13.005 1.00 82.38 185 GLU A C 1
ATOM 1558 O O . GLU A 1 185 ? 2.263 -9.932 14.149 1.00 82.38 185 GLU A O 1
ATOM 1563 N N . SER A 1 186 ? 0.988 -9.031 12.562 1.00 82.44 186 SER A N 1
ATOM 1564 C CA . SER A 1 186 ? -0.211 -9.021 13.390 1.00 82.44 186 SER A CA 1
ATOM 1565 C C . SER A 1 186 ? -0.924 -10.368 13.346 1.00 82.44 186 SER A C 1
ATOM 1567 O O . SER A 1 186 ? -1.284 -10.862 12.277 1.00 82.44 186 SER A O 1
ATOM 1569 N N . ASP A 1 187 ? -1.256 -10.897 14.523 1.00 72.81 187 ASP A N 1
ATOM 1570 C CA . ASP A 1 187 ? -2.115 -12.080 14.665 1.00 72.81 187 ASP A CA 1
ATOM 1571 C C . ASP A 1 187 ? -3.537 -11.855 14.123 1.00 72.81 187 ASP A C 1
ATOM 1573 O O . ASP A 1 187 ? -4.271 -12.810 13.882 1.00 72.81 187 ASP A O 1
ATOM 1577 N N . THR A 1 188 ? -3.946 -10.595 13.924 1.00 72.56 188 THR A N 1
ATOM 1578 C CA . THR A 1 188 ? -5.273 -10.236 13.402 1.00 72.56 188 THR A CA 1
ATOM 1579 C C . THR A 1 188 ? -5.299 -10.037 11.887 1.00 72.56 188 THR A C 1
ATOM 1581 O O . THR A 1 188 ? -6.288 -9.523 11.361 1.00 72.56 188 THR A O 1
ATOM 1584 N N . ARG A 1 189 ? -4.218 -10.385 11.174 1.00 79.75 189 ARG A N 1
ATOM 1585 C CA . ARG A 1 189 ? -4.172 -10.272 9.712 1.00 79.75 189 ARG A CA 1
ATOM 1586 C C . ARG A 1 189 ? -5.243 -11.144 9.063 1.00 79.75 189 ARG A C 1
ATOM 1588 O O . ARG A 1 189 ? -5.518 -12.257 9.503 1.00 79.75 189 ARG A O 1
ATOM 1595 N N . LEU A 1 190 ? -5.838 -10.617 8.002 1.00 78.62 190 LEU A N 1
ATOM 1596 C CA . LEU A 1 190 ? -6.985 -11.233 7.333 1.00 78.62 190 LEU A CA 1
ATOM 1597 C C . LEU A 1 190 ? -6.601 -11.949 6.025 1.00 78.62 190 LEU A C 1
ATOM 1599 O O . LEU A 1 190 ? -7.460 -12.505 5.349 1.00 78.62 190 LEU A O 1
ATOM 1603 N N . TYR A 1 191 ? -5.308 -11.954 5.704 1.00 83.12 191 TYR A N 1
ATOM 1604 C CA . TYR A 1 191 ? -4.696 -12.583 4.538 1.00 83.12 191 TYR A CA 1
ATOM 1605 C C . TYR A 1 191 ? -3.517 -13.465 4.976 1.00 83.12 191 TYR A C 1
ATOM 1607 O O . TYR A 1 191 ? -3.023 -13.364 6.106 1.00 83.12 191 TYR A O 1
ATOM 1615 N N . GLN A 1 192 ? -3.039 -14.319 4.074 1.00 83.81 192 GLN A N 1
ATOM 1616 C CA . GLN A 1 192 ? -1.857 -15.147 4.285 1.00 83.81 192 GLN A CA 1
ATOM 1617 C C . GLN A 1 192 ? -0.715 -14.663 3.398 1.00 83.81 192 GLN A C 1
ATOM 1619 O O . GLN A 1 192 ? -0.886 -14.410 2.209 1.00 83.81 192 GLN A O 1
ATOM 1624 N N . LEU A 1 193 ? 0.466 -14.529 3.997 1.00 85.69 193 LEU A N 1
ATOM 1625 C CA . LEU A 1 193 ? 1.686 -14.252 3.250 1.00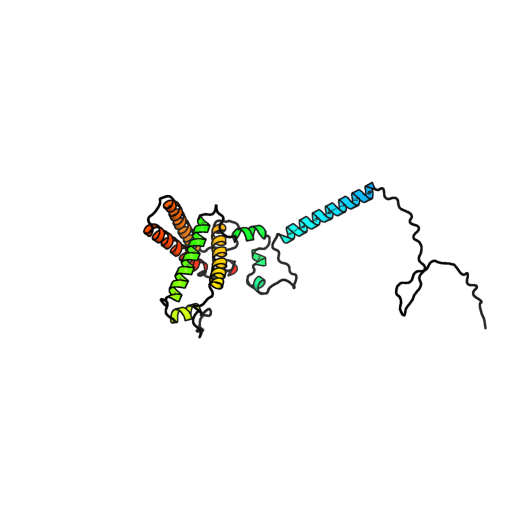 85.69 193 LEU A CA 1
ATOM 1626 C C . LEU A 1 193 ? 2.328 -15.566 2.817 1.00 85.69 193 LEU A C 1
ATOM 1628 O O . LEU A 1 193 ? 2.373 -16.527 3.593 1.00 85.69 193 LEU A O 1
ATOM 1632 N N . THR A 1 194 ? 2.891 -15.599 1.617 1.00 87.94 194 THR A N 1
ATOM 1633 C CA . THR A 1 194 ? 3.809 -16.670 1.220 1.00 87.94 194 THR A CA 1
ATOM 1634 C C . THR A 1 194 ? 5.163 -16.494 1.912 1.00 87.94 194 THR A C 1
ATOM 1636 O O . THR A 1 194 ? 5.457 -15.441 2.485 1.00 87.94 194 THR A O 1
ATOM 1639 N N . GLU A 1 195 ? 6.000 -17.531 1.880 1.00 88.19 195 GLU A N 1
ATOM 1640 C CA . GLU A 1 195 ? 7.360 -17.432 2.424 1.00 88.19 195 GLU A CA 1
ATOM 1641 C C . GLU A 1 195 ? 8.184 -16.377 1.681 1.00 88.19 195 GLU A C 1
ATOM 1643 O O . GLU A 1 195 ? 8.836 -15.544 2.307 1.00 88.19 195 GLU A O 1
ATOM 1648 N N . ASP A 1 196 ? 8.054 -16.333 0.355 1.00 89.81 196 ASP A N 1
ATOM 1649 C CA . ASP A 1 196 ? 8.719 -15.331 -0.473 1.00 89.81 196 ASP A CA 1
ATOM 1650 C C . ASP A 1 196 ? 8.260 -13.912 -0.117 1.00 89.81 196 ASP A C 1
ATOM 1652 O O . ASP A 1 196 ? 9.089 -13.015 0.024 1.00 89.81 196 ASP A O 1
ATOM 1656 N N . GLN A 1 197 ? 6.956 -13.690 0.082 1.00 91.06 197 GLN A N 1
ATOM 1657 C CA . GLN A 1 197 ? 6.434 -12.379 0.478 1.00 91.06 197 GLN A CA 1
ATOM 1658 C C . GLN A 1 197 ? 6.944 -11.950 1.858 1.00 91.06 197 GLN A C 1
ATOM 1660 O O . GLN A 1 197 ? 7.350 -10.798 2.010 1.00 91.06 197 GLN A O 1
ATOM 1665 N N . ARG A 1 198 ? 6.979 -12.861 2.844 1.00 91.50 198 ARG A N 1
ATOM 1666 C CA . ARG A 1 198 ? 7.584 -12.587 4.161 1.00 91.50 198 ARG A CA 1
ATOM 1667 C C . ARG A 1 198 ? 9.043 -12.177 4.018 1.00 91.50 198 ARG A C 1
ATOM 1669 O O . ARG A 1 198 ? 9.432 -11.139 4.545 1.00 91.50 198 ARG A O 1
ATOM 1676 N N . GLN A 1 199 ? 9.815 -12.931 3.238 1.00 93.50 199 GLN A N 1
ATOM 1677 C CA . GLN A 1 199 ? 11.219 -12.617 3.002 1.00 93.50 199 GLN A CA 1
ATOM 1678 C C . GLN A 1 199 ? 11.389 -11.237 2.352 1.00 93.50 199 GLN A C 1
ATOM 1680 O O . GLN A 1 199 ? 12.245 -10.471 2.780 1.00 93.50 199 GLN A O 1
ATOM 1685 N N . ARG A 1 200 ? 10.553 -10.868 1.369 1.00 94.88 200 ARG A N 1
ATOM 1686 C CA . ARG A 1 200 ? 10.606 -9.528 0.751 1.00 94.88 200 ARG A CA 1
ATOM 1687 C C . ARG A 1 200 ? 10.263 -8.400 1.717 1.00 94.88 200 ARG A C 1
ATOM 1689 O O . ARG A 1 200 ? 10.848 -7.324 1.605 1.00 94.88 200 ARG A O 1
ATOM 1696 N N . ILE A 1 201 ? 9.343 -8.628 2.652 1.00 94.06 201 ILE A N 1
ATOM 1697 C CA . ILE A 1 201 ? 9.045 -7.660 3.714 1.00 94.06 201 ILE A CA 1
ATOM 1698 C C . ILE A 1 201 ? 10.272 -7.496 4.615 1.00 94.06 201 ILE A C 1
ATOM 1700 O O . ILE A 1 201 ? 10.704 -6.366 4.832 1.00 94.06 201 ILE A O 1
ATOM 1704 N N . THR A 1 202 ? 10.888 -8.597 5.054 1.00 95.06 202 THR A N 1
ATOM 1705 C CA . THR A 1 202 ? 12.113 -8.567 5.869 1.00 95.06 202 THR A CA 1
ATOM 1706 C C . THR A 1 202 ? 13.281 -7.887 5.147 1.00 95.06 202 THR A C 1
ATOM 1708 O O . THR A 1 202 ? 13.970 -7.065 5.747 1.00 95.06 202 THR A O 1
ATOM 1711 N N . ASP A 1 203 ? 13.487 -8.169 3.856 1.00 95.50 203 ASP A N 1
ATOM 1712 C CA . ASP A 1 203 ? 14.526 -7.527 3.037 1.00 95.50 203 ASP A CA 1
ATOM 1713 C C . ASP A 1 203 ? 14.323 -6.000 2.985 1.00 95.50 203 ASP A C 1
ATOM 1715 O O . ASP A 1 203 ? 15.277 -5.228 3.104 1.00 95.50 203 ASP A O 1
ATOM 1719 N N . MET A 1 204 ? 13.070 -5.555 2.834 1.00 95.38 204 MET A N 1
ATOM 1720 C CA . MET A 1 204 ? 12.724 -4.134 2.821 1.00 95.38 204 MET A CA 1
ATOM 1721 C C . MET A 1 204 ? 12.916 -3.487 4.199 1.00 95.38 204 MET A C 1
ATOM 1723 O O . MET A 1 204 ? 13.478 -2.399 4.271 1.00 95.38 204 MET A O 1
ATOM 1727 N N . GLN A 1 205 ? 12.513 -4.152 5.286 1.00 94.75 205 GLN A N 1
ATOM 1728 C CA . GLN A 1 205 ? 12.741 -3.669 6.656 1.00 94.75 205 GLN A CA 1
ATOM 1729 C C . GLN A 1 205 ? 14.236 -3.490 6.940 1.00 94.75 205 GLN A C 1
ATOM 1731 O O . GLN A 1 205 ? 14.653 -2.428 7.389 1.00 94.75 205 GLN A O 1
ATOM 1736 N N . LEU A 1 206 ? 15.063 -4.470 6.567 1.00 94.94 206 LEU A N 1
ATOM 1737 C CA . LEU A 1 206 ? 16.513 -4.388 6.738 1.00 94.94 206 LEU A CA 1
ATOM 1738 C C . LEU A 1 206 ? 17.129 -3.219 5.949 1.00 94.94 206 LEU A C 1
ATOM 1740 O O . LEU A 1 206 ? 18.026 -2.539 6.448 1.00 94.94 206 LEU A O 1
ATOM 1744 N N . ALA A 1 207 ? 16.669 -2.982 4.717 1.00 95.00 207 ALA A N 1
ATOM 1745 C CA . ALA A 1 207 ? 17.128 -1.856 3.905 1.00 95.00 207 ALA A CA 1
ATOM 1746 C C . ALA A 1 207 ? 16.712 -0.503 4.512 1.00 95.00 207 ALA A C 1
ATOM 1748 O O . ALA A 1 207 ? 17.491 0.450 4.503 1.00 95.00 207 ALA A O 1
ATOM 1749 N N . ILE A 1 208 ? 15.508 -0.427 5.083 1.00 94.81 208 ILE A N 1
ATOM 1750 C CA . ILE A 1 208 ? 15.013 0.751 5.803 1.00 94.81 208 ILE A CA 1
ATOM 1751 C C . ILE A 1 208 ? 15.846 1.015 7.059 1.00 94.81 208 ILE A C 1
ATOM 1753 O O . ILE A 1 208 ? 16.271 2.151 7.260 1.00 94.81 208 ILE A O 1
ATOM 1757 N N . ASP A 1 209 ? 16.124 -0.006 7.869 1.00 93.50 209 ASP A N 1
ATOM 1758 C CA . ASP A 1 209 ? 16.927 0.131 9.089 1.00 93.50 209 ASP A CA 1
ATOM 1759 C C . ASP A 1 209 ? 18.316 0.692 8.779 1.00 93.50 209 ASP A C 1
ATOM 1761 O O . ASP A 1 209 ? 18.796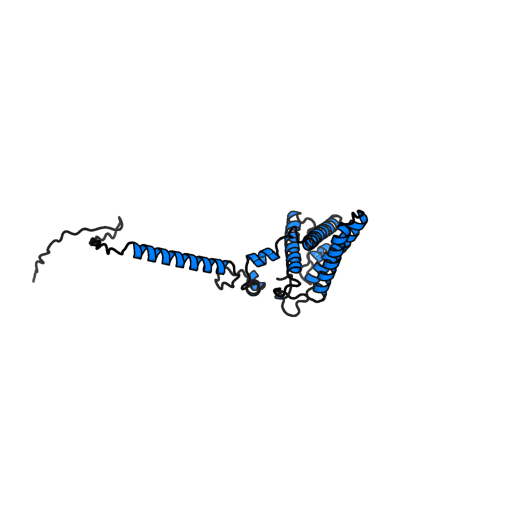 1.606 9.452 1.00 93.50 209 ASP A O 1
ATOM 1765 N N . ARG A 1 210 ? 18.941 0.199 7.703 1.00 91.50 210 ARG A N 1
ATOM 1766 C CA . ARG A 1 210 ? 20.202 0.749 7.192 1.00 91.50 210 ARG A CA 1
ATOM 1767 C C . ARG A 1 210 ? 20.044 2.205 6.770 1.00 91.50 210 ARG A C 1
ATOM 1769 O O . ARG A 1 210 ? 20.844 3.040 7.175 1.00 91.50 210 ARG A O 1
ATOM 1776 N N . ALA A 1 211 ? 19.011 2.532 5.996 1.00 91.25 211 ALA A N 1
ATOM 1777 C CA . ALA A 1 211 ? 18.763 3.902 5.551 1.00 91.25 211 ALA A CA 1
ATOM 1778 C C . ALA A 1 211 ? 18.543 4.874 6.723 1.00 91.25 211 ALA A C 1
ATOM 1780 O O . ALA A 1 211 ? 18.984 6.021 6.665 1.00 91.25 211 ALA A O 1
ATOM 1781 N N . ILE A 1 212 ? 17.888 4.425 7.798 1.00 90.88 212 ILE A N 1
ATOM 1782 C CA . ILE A 1 212 ? 17.716 5.201 9.031 1.00 90.88 212 ILE A CA 1
ATOM 1783 C C . ILE A 1 212 ? 19.071 5.448 9.698 1.00 90.88 212 ILE A C 1
ATOM 1785 O O . ILE A 1 212 ? 19.368 6.598 10.009 1.00 90.88 212 ILE A O 1
ATOM 1789 N N . GLN A 1 213 ? 19.893 4.407 9.861 1.00 88.25 213 GLN A N 1
ATOM 1790 C CA . GLN A 1 213 ? 21.223 4.521 10.471 1.00 88.25 213 GLN A CA 1
ATOM 1791 C C . GLN A 1 213 ? 22.122 5.490 9.696 1.00 88.25 213 GLN A C 1
ATOM 1793 O O . GLN A 1 213 ? 22.697 6.403 10.277 1.00 88.25 213 GLN A O 1
ATOM 1798 N N . TYR A 1 214 ? 22.186 5.348 8.373 1.00 85.00 214 TYR A N 1
ATOM 1799 C CA . TYR A 1 214 ? 23.050 6.184 7.545 1.00 85.00 214 TYR A CA 1
ATOM 1800 C C . TYR A 1 214 ? 22.586 7.640 7.456 1.00 85.00 214 TYR A C 1
ATOM 1802 O O . TYR A 1 214 ? 23.406 8.541 7.314 1.00 85.00 214 TYR A O 1
ATOM 1810 N N . LYS A 1 215 ? 21.284 7.915 7.587 1.00 80.75 215 LYS A N 1
ATOM 1811 C CA . LYS A 1 215 ? 20.775 9.294 7.592 1.00 80.75 215 LYS A CA 1
ATOM 1812 C C . LYS A 1 215 ? 21.296 10.120 8.775 1.00 80.75 215 LYS A C 1
ATOM 1814 O O . LYS A 1 215 ? 21.295 11.347 8.701 1.00 80.75 215 LYS A O 1
ATOM 1819 N N . GLU A 1 216 ? 21.739 9.473 9.849 1.00 76.50 216 GLU A N 1
ATOM 1820 C CA . GLU A 1 216 ? 22.369 10.148 10.987 1.00 76.50 216 GLU A CA 1
ATOM 1821 C C . GLU A 1 216 ? 23.828 10.561 10.706 1.00 76.50 216 GLU A C 1
ATOM 1823 O O . GLU A 1 216 ? 24.366 11.397 11.431 1.00 76.50 216 GLU A O 1
ATOM 1828 N N . GLU A 1 217 ? 24.458 10.033 9.648 1.00 76.38 217 GLU A N 1
ATOM 1829 C CA . GLU A 1 217 ? 25.900 10.167 9.381 1.00 76.38 217 GLU A CA 1
ATOM 1830 C C . GLU A 1 217 ? 26.286 11.255 8.353 1.00 76.38 217 GLU A C 1
ATOM 1832 O O . GLU A 1 217 ? 27.459 11.365 8.015 1.00 76.38 217 GLU A O 1
ATOM 1837 N N . ASP A 1 218 ? 25.354 12.114 7.917 1.00 75.44 218 ASP A N 1
ATOM 1838 C CA . ASP A 1 218 ? 25.600 13.234 6.974 1.00 75.44 218 ASP A CA 1
ATOM 1839 C C . ASP A 1 218 ? 26.339 12.778 5.687 1.00 75.44 218 ASP A C 1
ATOM 1841 O O . ASP A 1 218 ? 27.462 13.186 5.385 1.00 75.44 218 ASP A O 1
ATOM 1845 N N . LEU A 1 219 ? 25.690 11.863 4.956 1.00 78.56 219 LEU A N 1
ATOM 1846 C CA . LEU A 1 219 ? 26.236 11.142 3.797 1.00 78.56 219 LEU A CA 1
ATOM 1847 C C . LEU A 1 219 ? 26.517 12.020 2.572 1.00 78.56 219 LEU A C 1
ATOM 1849 O O . LEU A 1 219 ? 25.875 13.048 2.340 1.00 78.56 219 LEU A O 1
ATOM 1853 N N . GLU A 1 220 ? 27.402 11.530 1.702 1.00 86.75 220 GLU A N 1
ATOM 1854 C CA . GLU A 1 220 ? 27.562 12.080 0.355 1.00 86.75 220 GLU A CA 1
ATOM 1855 C C . GLU A 1 220 ? 26.357 11.738 -0.548 1.00 86.75 220 GLU A C 1
ATOM 1857 O O . GLU A 1 220 ? 25.731 10.684 -0.427 1.00 86.75 220 GLU A O 1
ATOM 1862 N N . GLU A 1 221 ? 26.062 12.598 -1.532 1.00 86.44 221 GLU A N 1
ATOM 1863 C CA . GLU A 1 221 ? 24.919 12.436 -2.457 1.00 86.44 221 GLU A CA 1
ATOM 1864 C C . GLU A 1 221 ? 24.917 11.073 -3.180 1.00 86.44 221 GLU A C 1
ATOM 1866 O O . GLU A 1 221 ? 23.867 10.459 -3.374 1.00 86.44 221 GLU A O 1
ATOM 1871 N N . ALA A 1 222 ? 26.098 10.560 -3.541 1.00 87.56 222 ALA A N 1
ATOM 1872 C CA . ALA A 1 222 ? 26.238 9.266 -4.209 1.00 87.56 222 ALA A CA 1
ATOM 1873 C C . ALA A 1 222 ? 25.865 8.076 -3.303 1.00 87.56 222 ALA A C 1
ATOM 1875 O O . ALA A 1 222 ? 25.358 7.062 -3.789 1.00 87.56 222 ALA A O 1
ATOM 1876 N N . GLU A 1 223 ? 26.108 8.188 -1.996 1.00 87.50 223 GLU A N 1
ATOM 1877 C CA . GLU A 1 223 ? 25.744 7.162 -1.015 1.00 87.50 223 GLU A CA 1
ATOM 1878 C C . GLU A 1 223 ? 24.233 7.172 -0.772 1.00 87.50 223 GLU A C 1
ATOM 1880 O O . GLU A 1 223 ? 23.601 6.112 -0.759 1.00 87.50 223 GLU A O 1
ATOM 1885 N N . GLU A 1 224 ? 23.630 8.362 -0.688 1.00 88.12 224 GLU A N 1
ATOM 1886 C CA . GLU A 1 224 ? 22.177 8.508 -0.591 1.00 88.12 224 GLU A CA 1
ATOM 1887 C C . GLU A 1 224 ? 21.468 7.913 -1.821 1.00 88.12 224 GLU A C 1
ATOM 1889 O O . GLU A 1 224 ? 20.457 7.215 -1.686 1.00 88.12 224 GLU A O 1
ATOM 1894 N N . GLU A 1 225 ? 22.000 8.126 -3.031 1.00 90.19 225 GLU A N 1
ATOM 1895 C CA . GLU A 1 225 ? 21.452 7.531 -4.255 1.00 90.19 225 GLU A CA 1
ATOM 1896 C C . GLU A 1 225 ? 21.544 5.996 -4.242 1.00 90.19 225 GLU A C 1
ATOM 1898 O O . GLU A 1 225 ? 20.598 5.318 -4.659 1.00 90.19 225 GLU A O 1
ATOM 1903 N N . LEU A 1 226 ? 22.637 5.432 -3.718 1.00 91.25 226 LEU A N 1
ATOM 1904 C CA . LEU A 1 226 ? 22.813 3.984 -3.599 1.00 91.25 226 LEU A CA 1
ATOM 1905 C C . LEU A 1 226 ? 21.812 3.369 -2.612 1.00 91.25 226 LEU A C 1
ATOM 1907 O O . LEU A 1 226 ? 21.166 2.372 -2.944 1.00 91.25 226 LEU A O 1
ATOM 1911 N N . ILE A 1 227 ? 21.626 3.995 -1.447 1.00 92.00 227 ILE A N 1
ATOM 1912 C CA . ILE A 1 227 ? 20.646 3.572 -0.435 1.00 92.00 227 ILE A CA 1
ATOM 1913 C C . ILE A 1 227 ? 19.223 3.674 -0.990 1.00 92.00 227 ILE A C 1
ATOM 1915 O O . ILE A 1 227 ? 18.435 2.732 -0.886 1.00 92.00 227 ILE A O 1
ATOM 1919 N N . ASN A 1 228 ? 18.888 4.795 -1.634 1.00 93.56 228 ASN A N 1
ATOM 1920 C CA . ASN A 1 228 ? 17.591 4.961 -2.285 1.00 93.56 228 ASN A CA 1
ATOM 1921 C C . ASN A 1 228 ? 17.377 3.904 -3.379 1.00 93.56 228 ASN A C 1
ATOM 1923 O O . ASN A 1 228 ? 16.271 3.383 -3.511 1.00 93.56 228 ASN A O 1
ATOM 1927 N N . GLY A 1 229 ? 18.425 3.539 -4.121 1.00 94.12 229 GLY A N 1
ATOM 1928 C CA . GLY A 1 229 ? 18.391 2.463 -5.107 1.00 94.12 229 GLY A CA 1
ATOM 1929 C C . GLY A 1 229 ? 18.113 1.083 -4.503 1.00 94.12 229 GLY A C 1
ATOM 1930 O O . GLY A 1 229 ? 17.334 0.324 -5.084 1.00 94.12 229 GLY A O 1
ATOM 1931 N N . GLU A 1 230 ? 18.704 0.764 -3.347 1.00 95.12 230 GLU A N 1
ATOM 1932 C CA . GLU A 1 230 ? 18.437 -0.479 -2.605 1.00 95.12 230 GLU A CA 1
ATOM 1933 C C . GLU A 1 230 ? 16.981 -0.525 -2.115 1.00 95.12 230 GLU A C 1
ATOM 1935 O O . GLU A 1 230 ? 16.285 -1.513 -2.358 1.00 95.12 230 GLU A O 1
ATOM 1940 N N . LEU A 1 231 ? 16.483 0.570 -1.528 1.00 95.81 231 LEU A N 1
ATOM 1941 C CA . LEU A 1 231 ? 15.084 0.695 -1.101 1.00 95.81 231 LEU A CA 1
ATOM 1942 C C . LEU A 1 231 ? 14.112 0.509 -2.271 1.00 95.81 231 LEU A C 1
ATOM 1944 O O . LEU A 1 231 ? 13.173 -0.281 -2.180 1.00 95.81 231 LEU A O 1
ATOM 1948 N N . ASP A 1 232 ? 14.361 1.193 -3.390 1.00 96.00 232 ASP A N 1
ATOM 1949 C CA . ASP A 1 232 ? 13.520 1.119 -4.588 1.00 96.00 232 ASP A CA 1
ATOM 1950 C C . ASP A 1 232 ? 13.516 -0.294 -5.185 1.00 96.00 232 ASP A C 1
ATOM 1952 O O . ASP A 1 232 ? 12.482 -0.772 -5.660 1.00 96.00 232 ASP A O 1
ATOM 1956 N N . TRP A 1 233 ? 14.647 -0.997 -5.119 1.00 95.75 233 TRP A N 1
ATOM 1957 C CA . TRP A 1 233 ? 14.731 -2.394 -5.526 1.00 95.75 233 TRP A CA 1
ATOM 1958 C C . TRP A 1 233 ? 13.919 -3.315 -4.610 1.00 95.75 233 TRP A C 1
ATOM 1960 O O . TRP A 1 233 ? 13.116 -4.105 -5.111 1.00 95.75 233 TRP A O 1
ATOM 1970 N N . CYS A 1 234 ? 14.070 -3.202 -3.290 1.00 96.25 234 CYS A N 1
ATOM 1971 C CA . CYS A 1 234 ? 13.298 -3.991 -2.329 1.00 96.25 234 CYS A CA 1
ATOM 1972 C C . CYS A 1 234 ? 11.788 -3.716 -2.447 1.00 96.25 234 CYS A C 1
ATOM 1974 O O . CYS A 1 234 ? 10.996 -4.660 -2.484 1.00 96.25 234 CYS A O 1
ATOM 1976 N N . CYS A 1 235 ? 11.389 -2.452 -2.622 1.00 95.75 235 CYS A N 1
ATOM 1977 C CA . CYS A 1 235 ? 10.000 -2.059 -2.863 1.00 95.75 235 CYS A CA 1
ATOM 1978 C C . CYS A 1 235 ? 9.435 -2.713 -4.139 1.00 95.75 235 CYS A C 1
ATOM 1980 O O . CYS A 1 235 ? 8.333 -3.267 -4.122 1.00 95.75 235 CYS A O 1
ATOM 1982 N N . LEU A 1 236 ? 10.210 -2.730 -5.232 1.00 95.19 236 LEU A N 1
ATOM 1983 C CA . LEU A 1 236 ? 9.826 -3.411 -6.472 1.00 95.19 236 LEU A CA 1
ATOM 1984 C C . LEU A 1 236 ? 9.664 -4.920 -6.279 1.00 95.19 236 LEU A C 1
ATOM 1986 O O . LEU A 1 236 ? 8.674 -5.490 -6.736 1.00 95.19 236 LEU A O 1
ATOM 1990 N N . GLN A 1 237 ? 10.634 -5.570 -5.631 1.00 95.31 237 GLN A N 1
ATOM 1991 C CA . GLN A 1 237 ? 10.602 -7.015 -5.400 1.00 95.31 237 GLN A CA 1
ATOM 1992 C C . GLN A 1 237 ? 9.411 -7.417 -4.530 1.00 95.31 237 GLN A C 1
ATOM 1994 O O . GLN A 1 237 ? 8.753 -8.413 -4.828 1.00 95.31 237 GLN A O 1
ATOM 1999 N N . LEU A 1 238 ? 9.089 -6.619 -3.510 1.00 93.56 238 LEU A N 1
ATOM 2000 C CA . LEU A 1 238 ? 7.888 -6.809 -2.706 1.00 93.56 238 LEU A CA 1
ATOM 2001 C C . LEU A 1 238 ? 6.618 -6.649 -3.550 1.00 93.56 238 LEU A C 1
ATOM 2003 O O . LEU A 1 238 ? 5.752 -7.518 -3.514 1.00 93.56 238 LEU A O 1
ATOM 2007 N N . GLY A 1 239 ? 6.518 -5.586 -4.354 1.00 92.12 239 GLY A N 1
ATOM 2008 C CA . GLY A 1 239 ? 5.374 -5.372 -5.243 1.00 92.12 239 GLY A CA 1
ATOM 2009 C C . GLY A 1 239 ? 5.160 -6.527 -6.229 1.00 92.12 239 GLY A C 1
ATOM 2010 O O . GLY A 1 239 ? 4.028 -6.959 -6.435 1.00 92.12 239 GLY A O 1
ATOM 2011 N N . ILE A 1 240 ? 6.243 -7.075 -6.790 1.00 91.25 240 ILE A N 1
ATOM 2012 C CA . ILE A 1 240 ? 6.191 -8.264 -7.652 1.00 91.25 240 ILE A CA 1
ATOM 2013 C C . ILE A 1 240 ? 5.723 -9.485 -6.856 1.00 91.25 240 ILE A C 1
ATOM 2015 O O . ILE A 1 240 ? 4.801 -10.155 -7.301 1.00 91.25 240 ILE A O 1
ATOM 2019 N N . ALA A 1 241 ? 6.297 -9.754 -5.680 1.00 90.69 241 ALA A N 1
ATOM 2020 C CA . ALA A 1 241 ? 5.939 -10.916 -4.864 1.00 90.69 241 ALA A CA 1
ATOM 2021 C C . ALA A 1 241 ? 4.479 -10.884 -4.374 1.00 90.69 241 ALA A C 1
ATOM 2023 O O . ALA A 1 241 ? 3.836 -11.926 -4.262 1.00 90.69 241 ALA A O 1
ATOM 2024 N N . LEU A 1 242 ? 3.934 -9.695 -4.098 1.00 89.06 242 LEU A N 1
ATOM 2025 C CA . LEU A 1 242 ? 2.519 -9.527 -3.759 1.00 89.06 242 LEU A CA 1
ATOM 2026 C C . LEU A 1 242 ? 1.605 -9.845 -4.952 1.00 89.06 242 LEU A C 1
ATOM 2028 O O . LEU A 1 242 ? 0.541 -10.431 -4.770 1.00 89.06 242 LEU A O 1
ATOM 2032 N N . LEU A 1 243 ? 2.021 -9.481 -6.169 1.00 86.88 243 LEU A N 1
ATOM 2033 C CA . LEU A 1 243 ? 1.272 -9.758 -7.398 1.00 86.88 243 LEU A CA 1
ATOM 2034 C C . LEU A 1 243 ? 1.425 -11.202 -7.890 1.00 86.88 243 LEU A C 1
ATOM 2036 O O . LEU A 1 243 ? 0.494 -11.734 -8.489 1.00 86.88 243 LEU A O 1
ATOM 2040 N N . ASP A 1 244 ? 2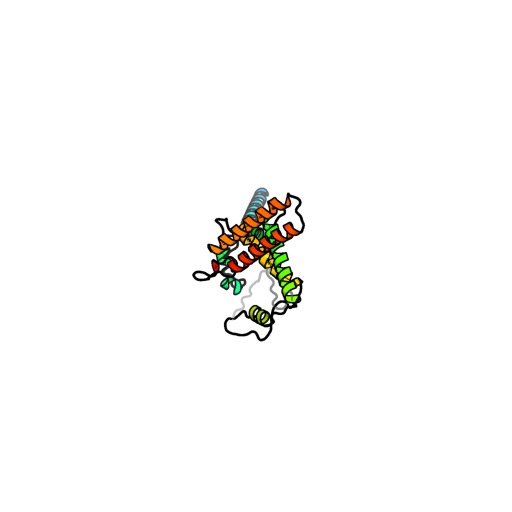.571 -11.832 -7.638 1.00 82.69 244 ASP A N 1
ATOM 2041 C CA . ASP A 1 244 ? 2.902 -13.203 -8.047 1.00 82.69 244 ASP A CA 1
ATOM 2042 C C . ASP A 1 244 ? 2.399 -14.246 -7.034 1.00 82.69 244 ASP A C 1
ATOM 2044 O O . ASP A 1 244 ? 3.056 -15.240 -6.728 1.00 82.69 244 ASP A O 1
ATOM 2048 N N . HIS A 1 245 ? 1.221 -14.001 -6.459 1.00 73.31 245 HIS A N 1
ATOM 2049 C CA . HIS A 1 245 ? 0.597 -14.943 -5.545 1.00 73.31 245 HIS A CA 1
ATOM 2050 C C . HIS A 1 245 ? -0.099 -16.052 -6.343 1.00 73.31 245 HIS A C 1
ATOM 2052 O O . HIS A 1 245 ? -1.066 -15.803 -7.068 1.00 73.31 245 HIS A O 1
ATOM 2058 N N . GLN A 1 246 ? 0.387 -17.288 -6.205 1.00 67.25 246 GLN A N 1
ATOM 2059 C CA . GLN A 1 246 ? -0.283 -18.464 -6.757 1.00 67.25 246 GLN A CA 1
ATOM 2060 C C . GLN A 1 246 ? -1.579 -18.724 -5.980 1.00 67.25 246 GLN A C 1
ATOM 2062 O O . GLN A 1 246 ? -1.549 -19.122 -4.820 1.00 67.25 246 GLN A O 1
ATOM 2067 N N . LEU A 1 247 ? -2.721 -18.477 -6.628 1.00 63.12 247 LEU A N 1
ATOM 2068 C CA . LEU A 1 247 ? -4.071 -18.660 -6.078 1.00 63.12 247 LEU A CA 1
ATOM 2069 C C . LEU A 1 247 ? -4.464 -20.150 -6.057 1.00 63.12 247 LEU A C 1
ATOM 2071 O O . LEU A 1 247 ? -5.518 -20.532 -6.564 1.00 63.12 247 LEU A O 1
ATOM 2075 N N . ASP A 1 248 ? -3.597 -21.014 -5.534 1.00 56.88 248 ASP A N 1
ATOM 2076 C CA . ASP A 1 248 ? -3.801 -22.464 -5.579 1.00 56.88 248 ASP A CA 1
ATOM 2077 C C . ASP A 1 248 ? -4.912 -22.933 -4.623 1.00 56.88 248 ASP A C 1
ATOM 2079 O O . ASP A 1 248 ? -5.353 -24.081 -4.722 1.00 56.88 248 ASP A O 1
ATOM 2083 N N . HIS A 1 249 ? -5.336 -22.103 -3.661 1.00 59.84 249 HIS A N 1
ATOM 2084 C CA . HIS A 1 249 ? -6.275 -22.486 -2.595 1.00 59.84 249 HIS A CA 1
ATOM 2085 C C . HIS A 1 249 ? -7.509 -21.578 -2.557 1.00 59.84 249 HIS A C 1
ATOM 2087 O O . HIS A 1 249 ? -8.574 -21.986 -3.022 1.00 59.84 249 HIS A O 1
ATOM 2093 N N . ASP A 1 250 ? -7.370 -20.361 -2.027 1.00 68.88 250 ASP A N 1
ATOM 2094 C CA . ASP A 1 250 ? -8.447 -19.378 -1.925 1.00 68.88 250 ASP A CA 1
ATOM 2095 C C . ASP A 1 250 ? -7.937 -18.000 -2.370 1.00 68.88 250 ASP A C 1
ATOM 2097 O O . ASP A 1 250 ? -6.922 -17.497 -1.884 1.00 68.88 250 ASP A O 1
ATOM 2101 N N . GLU A 1 251 ? -8.635 -17.381 -3.322 1.00 67.19 251 GLU A N 1
ATOM 2102 C CA . GLU A 1 251 ? -8.248 -16.076 -3.856 1.00 67.19 251 GLU A CA 1
ATOM 2103 C C . GLU A 1 251 ? -8.313 -14.963 -2.800 1.00 67.19 251 GLU A C 1
ATOM 2105 O O . GLU A 1 251 ? -7.588 -13.970 -2.896 1.00 67.19 251 GLU A O 1
ATOM 2110 N N . TYR A 1 252 ? -9.108 -15.157 -1.746 1.00 69.50 252 TYR A N 1
ATOM 2111 C CA . TYR A 1 252 ? -9.254 -14.196 -0.656 1.00 69.50 252 TYR A CA 1
ATOM 2112 C C . TYR A 1 252 ? -8.153 -14.288 0.411 1.00 69.50 252 TYR A C 1
ATOM 2114 O O . TYR A 1 252 ? -8.101 -13.452 1.311 1.00 69.50 252 TYR A O 1
ATOM 2122 N N . GLU A 1 253 ? -7.234 -15.253 0.307 1.00 72.25 253 GLU A N 1
ATOM 2123 C CA . GLU A 1 253 ? -6.034 -15.305 1.154 1.00 72.25 253 GLU A CA 1
ATOM 2124 C C . GLU A 1 253 ? -4.945 -14.331 0.678 1.00 72.25 253 GLU A C 1
ATOM 2126 O O . GLU A 1 253 ? -3.960 -14.112 1.381 1.00 72.25 253 GLU A O 1
ATOM 2131 N N . SER A 1 254 ? -5.113 -13.718 -0.496 1.00 76.44 254 SER A N 1
ATOM 2132 C CA . SER A 1 254 ? -4.153 -12.777 -1.066 1.00 76.44 254 SER A CA 1
ATOM 2133 C C . SER A 1 254 ? -4.279 -11.371 -0.489 1.00 76.44 254 SER A C 1
ATOM 2135 O O . SER A 1 254 ? -5.330 -10.746 -0.595 1.00 76.44 254 SER A O 1
ATOM 2137 N N . ALA A 1 255 ? -3.161 -10.810 -0.018 1.00 75.62 255 ALA A N 1
ATOM 2138 C CA . ALA A 1 255 ? -3.081 -9.429 0.464 1.00 75.62 255 ALA A CA 1
ATOM 2139 C C . ALA A 1 255 ? -3.521 -8.370 -0.568 1.00 75.62 255 ALA A C 1
ATOM 2141 O O . ALA A 1 255 ? -3.886 -7.271 -0.178 1.00 75.62 255 ALA A O 1
ATOM 2142 N N . VAL A 1 256 ? -3.454 -8.676 -1.872 1.00 76.94 256 VAL A N 1
ATOM 2143 C CA . VAL A 1 256 ? -3.814 -7.742 -2.960 1.00 76.94 256 VAL A CA 1
ATOM 2144 C C . VAL A 1 256 ? -5.313 -7.753 -3.265 1.00 76.94 256 VAL A C 1
ATOM 2146 O O . VAL A 1 256 ? -5.859 -6.759 -3.744 1.00 76.94 256 VAL A O 1
ATOM 2149 N N . ILE A 1 257 ? -5.961 -8.900 -3.058 1.00 69.88 257 ILE A N 1
ATOM 2150 C CA . ILE A 1 257 ? -7.410 -9.050 -3.239 1.00 69.88 257 ILE A CA 1
ATOM 2151 C C . ILE A 1 257 ? -8.139 -8.587 -1.973 1.00 69.88 257 ILE A C 1
ATOM 2153 O O . ILE A 1 257 ? -9.291 -8.162 -2.071 1.00 69.88 257 ILE A O 1
ATOM 2157 N N . PHE A 1 258 ? -7.454 -8.634 -0.828 1.00 55.06 258 PHE A N 1
ATOM 2158 C CA . PHE A 1 258 ? -7.906 -8.110 0.453 1.00 55.06 258 PHE A CA 1
ATOM 2159 C C . PHE A 1 258 ? -8.048 -6.577 0.487 1.00 55.06 258 PHE A C 1
ATOM 2161 O O . PHE A 1 258 ? -7.222 -5.871 -0.135 1.00 55.06 258 PHE A O 1
#

Organism: NCBI:txid265104

Sequence (258 aa):
MGRRTIQVEWKVVWCQQFFTGVGRHFFEVRQTNQQTI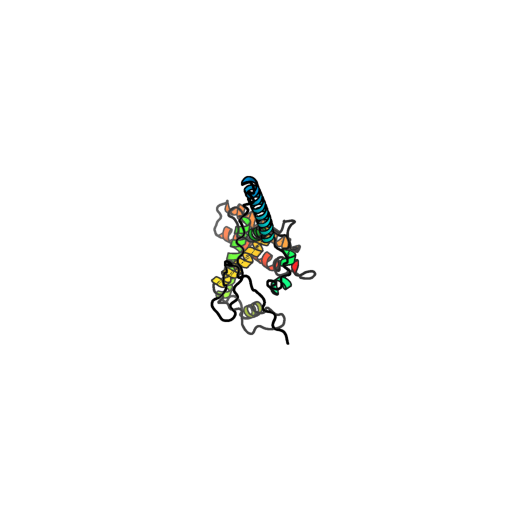QIPADTTTRLLQLVHRQLDQKEKIIEEKRQAIRDSNDSTEVSSWLDRTQWIRHLEGQDKATIAKLINSAREEELELQYVEKSLERLVEKARQTILQKKISTFVLHRIQNFHAGKDSHKPFHVNLGIETIERYQRVWSKLLIYVFRTAESDTRLYQLTEDQRQRITDMQLAIDRAIQYKEEDLEEAEEELINGELDWCCLQLGIALLDHQLDHDEYESAVIF

pLDDT: mean 77.04, std 13.92, range [36.97, 96.25]

Radius of gyration: 35.23 Å; chains: 1; bounding box: 130×44×71 Å

Secondary structure (DSSP, 8-state):
--------PPPP--EE---SSSS---EE------------HHHHHHHHHHHHHHHHHHHHHHHHHHHB------TTT--HHHHHHTHHHHTTT-BHHHHHHHSSPPPTT-HHHHHHHHHHHHHHHHHHHHHHTT-S-HHHHHHHH--STT---SS---S---HHHHHHHHHHHHHHHHHHHHHTT-TT-SS---HHHHHHHHHHHHHHHHHHHHHTT---HHHHHHHHHHHHHHHHHHHHHHH----SS-GGGSTTT-

Foldseek 3Di:
DDDDDDDDDDDDADWDWDDDDPPIDTDGDDPPPPPVPPPPPVNVVVVVVVVVVVVVVVVVVVVVVVQFQADDPPPPPDDPVCVVLVVSVLRGRPGPVVLVVQLDQDDPVRLLLVLLLVLLVVLLVVVLVCVVVVVDDQVVQQVVVDPDPPDGDPDGNDSPDDPVNSVVVSSVVSSLVSNCLVPVPPPSDSADADPQLNVLSVQLVVLSVVLVVVVVVPDDPVVNVVSSVSNNVSSVSNVVRLVPDDCPDHPNNRSVSD